Protein AF-A0A3D4NWM6-F1 (afdb_monomer_lite)

Radius of gyration: 18.93 Å; chains: 1; bounding box: 48×45×46 Å

Foldseek 3Di:
DEDDDDPLRLVVQCVVVVHPHSVRSCVVVVHAYEQEFAFAFQADDDDDQADPQGFHWDWDDPPSDIDIDGPDAQQQPDDDPVCCVVPGDADDLVRTHQLCRVVSCVVVLVGQYEAAEAAQLVVVCRNRPVVVSLVCLPPPVVVLQVSLVSRLVSSQVSRLSNCVNPQLSHQEYEYEYAFADAAGGPHDPVSCVVRPLVSSLSSCVSCVVSVHAYEYEYDHAHPVCPVVVVVSRHPHYPDHHD

Secondary structure (DSSP, 8-state):
------HHHHHHHHHHHT-SSHHHHHHHTT----EE--PEE-SSPPPTTB-TTS-EEEEEE-SS-EEEEEEE-TTTT--SHHHHHHH--PPPGGGEE-TTHHHHTTT-TTSPEEEEEE-HHHHHHHHH-HHHHHHHHHH-HHHHHHHHHHHHHHHHHHHHHHHHHSTTT--EEEE----BBSSSBSS-HHHHHHHTHHHHHHHHHHHHHTTPEEEEE--SB-GGGHHHHHHHT-SEEE----

Sequence (242 aa):
MDYWGTEEASAMLRKRLGCRTIDQALARLHVDYVVKVKPEYRGPRLSRRTDVFGCKYSSMDYGSGAYDECIFSPLAGYDSVEEIKRHYHWPSPDWWDYTGIRGQIRGREMYPIRGGGSEPFLTYKYLRGQEQAFIDLIEHPDIVHYCLGELFDLAYENTARILEQIPGKVMMSYVAEDMGGQSDLMISPARIREFLLPGMKRVIGLAHEAGAYVFHHNDGNVRRIIPDMVAAGIDLLNPIQW

Structure (mmCIF, N/CA/C/O backbone):
data_AF-A0A3D4NWM6-F1
#
_entry.id   AF-A0A3D4NWM6-F1
#
loop_
_atom_site.group_PDB
_atom_site.id
_atom_site.type_symbol
_atom_site.label_atom_id
_atom_site.label_alt_id
_atom_site.label_comp_id
_atom_site.label_asym_id
_atom_site.label_entity_id
_atom_site.label_seq_id
_atom_site.pdbx_PDB_ins_code
_atom_site.Cartn_x
_atom_site.Cartn_y
_atom_site.Cartn_z
_atom_site.occupancy
_atom_site.B_iso_or_equiv
_atom_site.auth_seq_id
_atom_site.auth_comp_id
_atom_site.auth_asym_id
_atom_site.auth_atom_id
_atom_site.pdbx_PDB_model_num
ATOM 1 N N . MET A 1 1 ? -21.152 5.732 6.564 1.00 66.62 1 MET A N 1
ATOM 2 C CA . MET A 1 1 ? -20.376 6.616 5.666 1.00 66.62 1 MET A CA 1
ATOM 3 C C . MET A 1 1 ? -18.921 6.419 6.026 1.00 66.62 1 MET A C 1
ATOM 5 O O . MET A 1 1 ? -18.629 6.490 7.207 1.00 66.62 1 MET A O 1
ATOM 9 N N . ASP A 1 2 ? -18.047 6.134 5.066 1.00 80.31 2 ASP A N 1
ATOM 10 C CA . ASP A 1 2 ? -16.608 6.046 5.331 1.00 80.31 2 ASP A CA 1
ATOM 11 C C . ASP A 1 2 ? -15.990 7.452 5.217 1.00 80.31 2 ASP A C 1
ATOM 13 O O . ASP A 1 2 ? -16.103 8.090 4.170 1.00 80.31 2 ASP A O 1
ATOM 17 N N . TYR A 1 3 ? -15.442 7.991 6.311 1.00 88.88 3 TYR A N 1
ATOM 18 C CA . TYR A 1 3 ? -14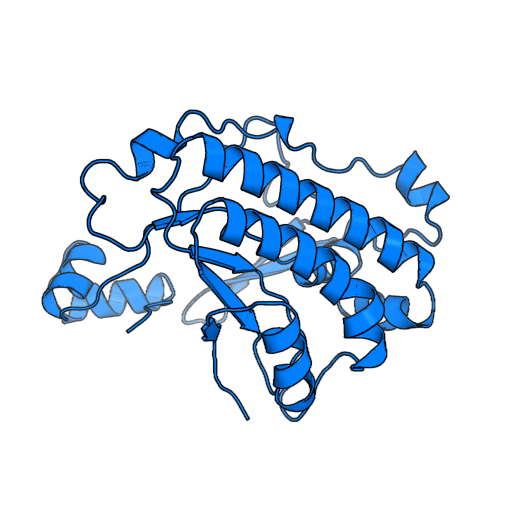.984 9.385 6.389 1.00 88.88 3 TYR A CA 1
ATOM 19 C C . TYR A 1 3 ? -13.467 9.493 6.197 1.00 88.88 3 TYR A C 1
ATOM 21 O O . TYR A 1 3 ? -12.693 9.092 7.066 1.00 88.88 3 TYR A O 1
ATOM 29 N N . TRP A 1 4 ? -13.048 10.065 5.065 1.00 87.69 4 TRP A N 1
ATOM 30 C CA . TRP A 1 4 ? -11.642 10.262 4.680 1.00 87.69 4 TRP A CA 1
ATOM 31 C C . TRP A 1 4 ? -11.322 11.757 4.524 1.00 87.69 4 TRP A C 1
ATOM 33 O O . TRP A 1 4 ? -10.810 12.209 3.505 1.00 87.69 4 TRP A O 1
ATOM 43 N N . GLY A 1 5 ? -11.698 12.563 5.518 1.00 88.75 5 GLY A N 1
ATOM 44 C CA . GLY A 1 5 ? -11.431 14.000 5.480 1.00 88.75 5 GLY A CA 1
ATOM 45 C C . GLY A 1 5 ? -9.974 14.335 5.791 1.00 88.75 5 GLY A C 1
ATOM 46 O O . GLY A 1 5 ? -9.366 13.728 6.674 1.00 88.75 5 GLY A O 1
ATOM 47 N N . THR A 1 6 ? -9.446 15.363 5.126 1.00 90.12 6 THR A N 1
ATOM 48 C CA . THR A 1 6 ? -8.154 15.966 5.482 1.00 90.12 6 THR A CA 1
ATOM 49 C C . THR A 1 6 ? -8.199 16.587 6.884 1.00 90.12 6 THR A C 1
ATOM 51 O O . THR A 1 6 ? -9.265 16.696 7.512 1.00 90.12 6 THR A O 1
ATOM 54 N N . GLU A 1 7 ? -7.048 17.011 7.406 1.00 89.88 7 GLU A N 1
ATOM 55 C CA . GLU A 1 7 ? -6.989 17.684 8.705 1.00 89.88 7 GLU A CA 1
ATOM 56 C C . GLU A 1 7 ? -7.803 18.988 8.700 1.00 89.88 7 GLU A C 1
ATOM 58 O O . GLU A 1 7 ? -8.549 19.262 9.645 1.00 89.88 7 GLU A O 1
ATOM 63 N N . GLU A 1 8 ? -7.751 19.742 7.603 1.00 91.75 8 GLU A N 1
ATOM 64 C CA . GLU A 1 8 ? -8.471 20.999 7.414 1.00 91.75 8 GLU A CA 1
ATOM 65 C C . GLU A 1 8 ? -9.985 20.768 7.368 1.00 91.75 8 GLU A C 1
ATOM 67 O O . GLU A 1 8 ? -10.741 21.421 8.096 1.00 91.75 8 GLU A O 1
ATOM 72 N N . ALA A 1 9 ? -10.441 19.782 6.585 1.00 92.44 9 ALA A N 1
ATOM 73 C CA . ALA A 1 9 ? -11.849 19.391 6.534 1.00 92.44 9 ALA A CA 1
ATOM 74 C C . ALA A 1 9 ? -12.356 18.932 7.912 1.00 92.44 9 ALA A C 1
ATOM 76 O O . ALA A 1 9 ? -13.416 19.363 8.379 1.00 92.44 9 ALA A O 1
ATOM 77 N N . SER A 1 10 ? -11.551 18.132 8.612 1.00 94.38 10 SER A N 1
ATOM 78 C CA . SER A 1 10 ? -11.848 17.646 9.961 1.00 94.38 10 SER A CA 1
ATOM 79 C C . SER A 1 10 ? -11.894 18.781 10.988 1.00 94.38 10 SER A C 1
ATOM 81 O O . SER A 1 10 ? -12.741 18.780 11.885 1.00 94.38 10 SER A O 1
ATOM 83 N N . ALA A 1 11 ? -11.026 19.788 10.872 1.00 94.19 11 ALA A N 1
ATOM 84 C CA . ALA A 1 11 ? -11.052 20.977 11.718 1.00 94.19 11 ALA A CA 1
ATOM 85 C C . ALA A 1 11 ? -12.323 21.811 11.496 1.00 94.19 11 ALA A C 1
ATOM 87 O O . ALA A 1 11 ? -12.971 22.211 12.470 1.00 94.19 11 ALA A O 1
ATOM 88 N N . MET A 1 12 ? -12.728 22.016 10.240 1.00 94.50 12 MET A N 1
ATOM 89 C CA . MET A 1 12 ? -13.975 22.712 9.908 1.00 94.50 12 MET A CA 1
ATOM 90 C C . MET A 1 12 ? -15.202 21.977 10.451 1.00 94.50 12 MET A C 1
ATOM 92 O O . MET A 1 12 ? -16.069 22.602 11.070 1.00 94.50 12 MET A O 1
ATOM 96 N N . LEU A 1 13 ? -15.257 20.653 10.277 1.00 95.56 13 LEU A N 1
ATOM 97 C CA . LEU A 1 13 ? -16.355 19.823 10.765 1.00 95.56 13 LEU A CA 1
ATOM 98 C C . LEU A 1 13 ? -16.490 19.906 12.292 1.00 95.56 13 LEU A C 1
ATOM 100 O O . LEU A 1 13 ? -17.577 20.180 12.807 1.00 95.56 13 LEU A O 1
ATOM 104 N N . ARG A 1 14 ? -15.373 19.757 13.019 1.00 96.75 14 ARG A N 1
ATOM 105 C CA . ARG A 1 14 ? -15.329 19.909 14.483 1.00 96.75 14 ARG A CA 1
ATOM 106 C C . ARG A 1 14 ? -15.832 21.275 14.933 1.00 96.75 14 ARG A C 1
ATOM 108 O O . ARG A 1 14 ? -16.680 21.345 15.822 1.00 96.75 14 ARG A O 1
ATOM 115 N N . LYS A 1 15 ? -15.341 22.350 14.305 1.00 96.75 15 LYS A N 1
ATOM 116 C CA . LYS A 1 15 ? -15.736 23.728 14.625 1.00 96.75 15 LYS A CA 1
ATOM 117 C C . LYS A 1 15 ? -17.235 23.931 14.422 1.00 96.75 15 LYS A C 1
ATOM 119 O O . LYS A 1 15 ? -17.893 24.480 15.300 1.00 96.75 15 LYS A O 1
ATOM 124 N N . ARG A 1 16 ? -17.781 23.458 13.298 1.00 96.88 16 ARG A N 1
ATOM 125 C CA . ARG A 1 16 ? -19.204 23.606 12.963 1.00 96.88 16 ARG A CA 1
ATOM 126 C C . ARG A 1 16 ? -20.119 22.845 13.920 1.00 96.88 16 ARG A C 1
ATOM 128 O O . ARG A 1 16 ? -21.198 23.335 14.232 1.00 96.88 16 ARG A O 1
ATOM 135 N N . LEU A 1 17 ? -19.686 21.680 14.397 1.00 97.31 17 LEU A N 1
ATOM 136 C CA . LEU A 1 17 ? -20.452 20.862 15.337 1.00 97.31 17 LEU A CA 1
ATOM 137 C C . LEU A 1 17 ? -20.167 21.187 16.809 1.00 97.31 17 LEU A C 1
ATOM 139 O O . LEU A 1 17 ? -20.810 20.604 17.675 1.00 97.31 17 LEU A O 1
ATOM 143 N N . GLY A 1 18 ? -19.236 22.094 17.123 1.00 97.06 18 GLY A N 1
ATOM 144 C CA . GLY A 1 18 ? -18.856 22.413 18.504 1.00 97.06 18 GLY A CA 1
ATOM 145 C C . GLY A 1 18 ? -18.206 21.236 19.246 1.00 97.06 18 GLY A C 1
ATOM 146 O O . GLY A 1 18 ? -18.420 21.066 20.446 1.00 97.06 18 GLY A O 1
ATOM 147 N N . CYS A 1 19 ? -17.450 20.398 18.533 1.00 97.19 19 CYS A N 1
ATOM 148 C CA . CYS A 1 19 ? -16.779 19.207 19.064 1.00 97.19 19 CYS A CA 1
ATOM 149 C C . CYS A 1 19 ? -15.277 19.453 19.260 1.00 97.19 19 CYS A C 1
ATOM 151 O O . CYS A 1 19 ? -14.648 20.155 18.471 1.00 97.19 19 CYS A O 1
ATOM 153 N N . ARG A 1 20 ? -14.674 18.842 20.290 1.00 95.69 20 ARG A N 1
ATOM 154 C CA . ARG A 1 20 ? -13.226 18.965 20.557 1.00 95.69 20 ARG A CA 1
ATOM 155 C C . ARG A 1 20 ? -12.404 18.031 19.670 1.00 95.69 20 ARG A C 1
ATOM 157 O O . ARG A 1 20 ? -11.349 18.412 19.161 1.00 95.69 20 ARG A O 1
ATOM 164 N N . THR A 1 21 ? -12.897 16.814 19.469 1.00 93.44 21 THR A N 1
ATOM 165 C CA . THR A 1 21 ? -12.242 15.774 18.666 1.00 93.44 21 THR A CA 1
ATOM 166 C C . THR A 1 21 ? -13.085 15.407 17.454 1.00 93.44 21 THR A C 1
ATOM 168 O O . THR A 1 21 ? -14.286 15.690 17.414 1.00 93.44 21 THR A O 1
ATOM 171 N N . ILE A 1 22 ? -12.449 14.796 16.451 1.00 93.12 22 ILE A N 1
ATOM 172 C CA . ILE A 1 22 ? -13.166 14.287 15.281 1.00 93.12 22 ILE A CA 1
ATOM 173 C C . ILE A 1 22 ? -14.092 13.136 15.692 1.00 93.12 22 ILE A C 1
ATOM 175 O O . ILE A 1 22 ? -15.242 13.136 15.282 1.00 93.12 22 ILE A O 1
ATOM 179 N N . ASP A 1 23 ? -13.671 12.272 16.619 1.00 90.62 23 ASP A N 1
ATOM 180 C CA . ASP A 1 23 ? -14.496 11.185 17.166 1.00 90.62 23 ASP A CA 1
ATOM 181 C C . ASP A 1 23 ? -15.825 11.703 17.742 1.00 90.62 23 ASP A C 1
ATOM 183 O O . ASP A 1 23 ? -16.887 11.149 17.477 1.00 90.62 23 ASP A O 1
ATOM 187 N N . GLN A 1 24 ? -15.798 12.822 18.480 1.00 93.88 24 GLN A N 1
ATOM 188 C CA . GLN A 1 24 ? -17.020 13.458 18.989 1.00 93.88 24 GLN A CA 1
ATOM 189 C C . GLN A 1 24 ? -17.913 13.993 17.865 1.00 93.88 24 GLN A C 1
ATOM 191 O O . GLN A 1 24 ? -19.137 13.926 17.974 1.00 93.88 24 GLN A O 1
ATOM 196 N N . ALA A 1 25 ? -17.313 14.552 16.812 1.00 95.44 25 ALA A N 1
ATOM 197 C CA . ALA A 1 25 ? -18.043 15.058 15.655 1.00 95.44 25 ALA A CA 1
ATOM 198 C C . ALA A 1 25 ? -18.713 13.914 14.880 1.00 95.44 25 ALA A C 1
ATOM 200 O O . ALA A 1 25 ? -19.905 13.996 14.594 1.00 95.44 25 ALA A O 1
ATOM 201 N N . LEU A 1 26 ? -17.982 12.830 14.610 1.00 93.62 26 LEU A N 1
ATOM 202 C CA . LEU A 1 26 ? -18.499 11.643 13.927 1.00 93.62 26 LEU A CA 1
ATOM 203 C C . LEU A 1 26 ? -19.590 10.947 14.750 1.00 93.62 26 LEU A C 1
ATOM 205 O O . LEU A 1 26 ? -20.640 10.619 14.203 1.00 93.62 26 LEU A O 1
ATOM 209 N N . ALA A 1 27 ? -19.422 10.842 16.072 1.00 92.06 27 ALA A N 1
ATOM 210 C CA . ALA A 1 27 ? -20.448 10.299 16.961 1.00 92.06 27 ALA A CA 1
ATOM 211 C C . ALA A 1 27 ? -21.757 11.108 16.920 1.00 92.06 27 ALA A C 1
ATOM 213 O O . ALA A 1 27 ? -22.837 10.524 16.867 1.00 92.06 27 ALA A O 1
ATOM 214 N N . ARG A 1 28 ? -21.687 12.450 16.886 1.00 94.94 28 ARG A N 1
ATOM 215 C CA . ARG A 1 28 ? -22.882 13.308 16.728 1.00 94.94 28 ARG A CA 1
ATOM 216 C C . ARG A 1 28 ? -23.569 13.142 15.378 1.00 94.94 28 ARG A C 1
ATOM 218 O O . ARG A 1 28 ? -24.766 13.387 15.279 1.00 94.94 28 ARG A O 1
ATOM 225 N N . LEU A 1 29 ? -22.811 12.777 14.350 1.00 94.75 29 LEU A N 1
ATOM 226 C CA . LEU A 1 29 ? -23.329 12.517 13.012 1.00 94.75 29 LEU A CA 1
ATOM 227 C C . LEU A 1 29 ? -23.757 11.060 12.811 1.00 94.75 29 LEU A C 1
ATOM 229 O O . LEU A 1 29 ? -24.210 10.726 11.720 1.00 94.75 29 LEU A O 1
ATOM 233 N N . HIS A 1 30 ? -23.625 10.210 13.835 1.00 92.75 30 HIS A N 1
ATOM 234 C CA . HIS A 1 30 ? -23.862 8.770 13.735 1.00 92.75 30 HIS A CA 1
ATOM 235 C C . HIS A 1 30 ? -23.038 8.123 12.607 1.00 92.75 30 HIS A C 1
ATOM 237 O O . HIS A 1 30 ? -23.533 7.298 11.841 1.00 92.75 30 HIS A O 1
ATOM 243 N N . VAL A 1 31 ? -21.775 8.544 12.482 1.00 91.94 31 VAL A N 1
ATOM 244 C CA . VAL A 1 31 ? -20.818 8.016 11.508 1.00 91.94 31 VAL A CA 1
ATOM 245 C C . VAL A 1 31 ? -19.822 7.112 12.225 1.00 91.94 31 VAL A C 1
ATOM 247 O O . VAL A 1 31 ? -19.001 7.586 13.011 1.00 91.94 31 VAL A O 1
ATOM 250 N N . ASP A 1 32 ? -19.884 5.817 11.928 1.00 87.88 32 ASP A N 1
ATOM 251 C CA . ASP A 1 32 ? -18.841 4.868 12.313 1.00 87.88 32 ASP A CA 1
ATOM 252 C C . ASP A 1 32 ? -17.551 5.120 11.527 1.00 87.88 32 ASP A C 1
ATOM 254 O O . ASP A 1 32 ? -17.567 5.648 10.413 1.00 87.88 32 ASP A O 1
ATOM 258 N N . TYR A 1 33 ? -16.423 4.713 12.102 1.00 89.44 33 TYR A N 1
ATOM 259 C CA . TYR A 1 33 ? -15.113 4.839 11.476 1.00 89.44 33 TYR A CA 1
ATOM 260 C C . TYR A 1 33 ? -14.274 3.584 11.690 1.00 89.44 33 TYR A C 1
ATOM 262 O O . TYR A 1 33 ? -14.480 2.809 12.625 1.00 89.44 33 TYR A O 1
ATOM 270 N N . VAL A 1 34 ? -13.299 3.403 10.806 1.00 92.50 34 VAL A N 1
ATOM 271 C CA . VAL A 1 34 ? -12.379 2.270 10.843 1.00 92.50 34 VAL A CA 1
ATOM 272 C C . VAL A 1 34 ? -11.218 2.563 11.791 1.00 92.50 34 VAL A C 1
ATOM 274 O O . VAL A 1 34 ? -10.499 3.554 11.637 1.00 92.50 34 VAL A O 1
ATOM 277 N N . VAL A 1 35 ? -10.976 1.662 12.739 1.00 94.56 35 VAL A N 1
ATOM 278 C CA . VAL A 1 35 ? -9.776 1.672 13.578 1.00 94.56 35 VAL A CA 1
ATOM 279 C C . VAL A 1 35 ? -8.652 0.984 12.816 1.00 94.56 35 VAL A C 1
ATOM 281 O O . VAL A 1 35 ? -8.632 -0.235 12.668 1.00 94.56 35 VAL A O 1
ATOM 284 N N . LYS A 1 36 ? -7.706 1.777 12.312 1.00 95.94 36 LYS A N 1
ATOM 285 C CA . LYS A 1 36 ? -6.531 1.276 11.591 1.00 95.94 36 LYS A CA 1
ATOM 286 C C . LYS A 1 36 ? -5.446 0.889 12.594 1.00 95.94 36 LYS A C 1
ATOM 288 O O . LYS A 1 36 ? -4.958 1.759 13.315 1.00 95.94 36 LYS A O 1
ATOM 293 N N . VAL A 1 37 ? -5.057 -0.383 12.617 1.00 97.94 37 VAL A N 1
ATOM 294 C CA . VAL A 1 37 ? -3.883 -0.839 13.368 1.00 97.94 37 VAL A CA 1
ATOM 295 C C . VAL A 1 37 ? -2.646 -0.820 12.483 1.00 97.94 37 VAL A C 1
ATOM 297 O O . VAL A 1 37 ? -2.712 -1.138 11.295 1.00 97.94 37 VAL A O 1
ATOM 300 N N . LYS A 1 38 ? -1.508 -0.435 13.057 1.00 97.31 38 LYS A N 1
ATOM 301 C CA . LYS A 1 38 ? -0.216 -0.427 12.361 1.00 97.31 38 LYS A CA 1
ATOM 302 C C . LYS A 1 38 ? 0.921 -0.751 13.326 1.00 97.31 38 LYS A C 1
ATOM 304 O O . LYS A 1 38 ? 0.847 -0.330 14.481 1.00 97.31 38 LYS A O 1
ATOM 309 N N . PRO A 1 39 ? 1.967 -1.464 12.894 1.00 97.69 39 PRO A N 1
ATOM 310 C CA . PRO A 1 39 ? 3.132 -1.672 13.734 1.00 97.69 39 PRO A CA 1
ATOM 311 C C . PRO A 1 39 ? 3.944 -0.376 13.889 1.00 97.69 39 PRO A C 1
ATOM 313 O O . PRO A 1 39 ? 3.799 0.574 13.113 1.00 97.69 39 PRO A O 1
ATOM 316 N N . GLU A 1 40 ? 4.800 -0.330 14.905 1.00 97.81 40 GLU A N 1
ATOM 317 C CA . GLU A 1 40 ? 5.695 0.800 15.154 1.00 97.81 40 GLU A CA 1
ATOM 318 C C . GLU A 1 40 ? 7.023 0.581 14.427 1.00 97.81 40 GLU A C 1
ATOM 320 O O . GLU A 1 40 ? 7.645 -0.465 14.568 1.00 97.81 40 GLU A O 1
ATOM 325 N N . TYR A 1 41 ? 7.485 1.558 13.650 1.00 97.62 41 TYR A N 1
ATOM 326 C CA . TYR A 1 41 ? 8.784 1.453 12.989 1.00 97.62 41 TYR A CA 1
ATOM 327 C C . TYR A 1 41 ? 9.929 1.556 14.013 1.00 97.62 41 TYR A C 1
ATOM 329 O O . TYR A 1 41 ? 10.032 2.546 14.738 1.00 97.62 41 TYR A O 1
ATOM 337 N N . ARG A 1 42 ? 10.804 0.547 14.048 1.00 97.44 42 ARG A N 1
ATOM 338 C CA . ARG A 1 42 ? 12.029 0.460 14.866 1.00 97.44 42 ARG A CA 1
ATOM 339 C C . ARG A 1 42 ? 13.298 0.193 14.042 1.00 97.44 42 ARG A C 1
ATOM 341 O O . ARG A 1 42 ? 14.340 -0.125 14.609 1.00 97.44 42 ARG A O 1
ATOM 348 N N . GLY A 1 43 ? 13.210 0.302 12.718 1.00 96.81 43 GLY A N 1
ATOM 349 C CA . GLY A 1 43 ? 14.328 0.081 11.808 1.00 96.81 43 GLY A CA 1
ATOM 350 C C . GLY A 1 43 ? 15.384 1.193 11.821 1.00 96.81 43 GLY A C 1
ATOM 351 O O . GLY A 1 43 ? 15.395 2.065 12.698 1.00 96.81 43 GLY A O 1
ATOM 352 N N . PRO A 1 44 ? 16.283 1.193 10.820 1.00 97.12 44 PRO A N 1
ATOM 353 C CA . PRO A 1 44 ? 17.309 2.216 10.654 1.00 97.12 44 PRO A CA 1
ATOM 354 C C . PRO A 1 44 ? 16.754 3.646 10.688 1.00 97.12 44 PRO A C 1
ATOM 356 O O . PRO A 1 44 ? 15.648 3.925 10.220 1.00 97.12 44 PRO A O 1
ATOM 359 N N . ARG A 1 45 ? 17.544 4.589 11.215 1.00 96.94 45 ARG A N 1
ATOM 360 C CA . ARG A 1 45 ? 17.129 5.993 11.313 1.00 96.94 45 ARG A CA 1
ATOM 361 C C . ARG A 1 45 ? 16.913 6.590 9.920 1.00 96.94 45 ARG A C 1
ATOM 363 O O . ARG A 1 45 ? 17.860 6.721 9.150 1.00 96.94 45 ARG A O 1
ATOM 370 N N . LEU A 1 46 ? 15.690 7.039 9.654 1.00 96.44 46 LEU A N 1
ATOM 371 C CA . LEU A 1 46 ? 15.340 7.702 8.401 1.00 96.44 46 LEU A CA 1
ATOM 372 C C . LEU A 1 46 ? 15.864 9.144 8.374 1.00 96.44 46 LEU A C 1
ATOM 374 O O . LEU A 1 46 ? 15.890 9.848 9.393 1.00 96.44 46 LEU A O 1
ATOM 378 N N . SER A 1 47 ? 16.289 9.600 7.195 1.00 95.19 47 SER A N 1
ATOM 379 C CA . SER A 1 47 ? 16.570 11.017 6.970 1.00 95.19 47 SER A CA 1
ATOM 380 C C . SER A 1 47 ? 15.288 11.850 7.011 1.00 95.19 47 SER A C 1
ATOM 382 O O . SER A 1 47 ? 14.169 11.346 6.925 1.00 95.19 47 SER A O 1
ATOM 384 N N . ARG A 1 48 ? 15.447 13.167 7.179 1.00 95.81 48 ARG A N 1
ATOM 385 C CA . ARG A 1 48 ? 14.318 14.098 7.263 1.00 95.81 48 ARG A CA 1
ATOM 386 C C . ARG A 1 48 ? 13.465 14.003 5.990 1.00 95.81 48 ARG A C 1
ATOM 388 O O . ARG A 1 48 ? 13.999 14.194 4.901 1.00 95.81 48 ARG A O 1
ATOM 395 N N . ARG A 1 49 ? 12.152 13.793 6.158 1.00 95.19 49 ARG A N 1
ATOM 396 C CA . ARG A 1 49 ? 11.165 13.655 5.066 1.00 95.19 49 ARG A CA 1
ATOM 397 C C . ARG A 1 49 ? 11.516 12.547 4.075 1.00 95.19 49 ARG A C 1
ATOM 399 O O . ARG A 1 49 ? 11.465 12.745 2.864 1.00 95.19 49 ARG A O 1
ATOM 406 N N . THR A 1 50 ? 11.930 11.404 4.599 1.00 97.31 50 THR A N 1
ATOM 407 C CA . THR A 1 50 ? 12.249 10.215 3.814 1.00 97.31 50 THR A CA 1
ATOM 408 C C . THR A 1 50 ? 11.460 9.046 4.372 1.00 97.31 50 THR A C 1
ATOM 410 O O . THR A 1 50 ? 11.380 8.906 5.594 1.00 97.31 50 THR A O 1
ATOM 413 N N . ASP A 1 51 ? 10.852 8.248 3.501 1.00 97.19 51 ASP A N 1
ATOM 414 C CA . ASP A 1 51 ? 10.183 7.017 3.916 1.00 97.19 51 ASP A CA 1
ATOM 415 C C . ASP A 1 51 ? 11.172 5.848 4.055 1.00 97.19 51 ASP A C 1
ATOM 417 O O . ASP A 1 51 ? 12.381 5.990 3.858 1.00 97.19 51 ASP A O 1
ATOM 421 N N . VAL A 1 52 ? 10.650 4.679 4.426 1.00 97.62 52 VAL A N 1
ATOM 422 C CA . VAL A 1 52 ? 11.445 3.457 4.624 1.00 97.62 52 VAL A CA 1
ATOM 423 C C . VAL A 1 52 ? 12.101 2.950 3.342 1.00 97.62 52 VAL A C 1
ATOM 425 O O . VAL A 1 52 ? 13.101 2.246 3.419 1.00 97.62 52 VAL A O 1
ATOM 428 N N . PHE A 1 53 ? 11.568 3.330 2.182 1.00 98.06 53 PHE A N 1
ATOM 429 C CA . PHE A 1 53 ? 12.071 2.942 0.872 1.00 98.06 53 PHE A CA 1
ATOM 430 C C . PHE A 1 53 ? 13.155 3.898 0.352 1.00 98.06 53 PHE A C 1
ATOM 432 O O . PHE A 1 53 ? 13.802 3.612 -0.654 1.00 98.06 53 PHE A O 1
ATOM 439 N N . GLY A 1 54 ? 13.385 5.027 1.024 1.00 97.69 54 GLY A N 1
ATOM 440 C CA . GLY A 1 54 ? 14.353 6.037 0.600 1.00 97.69 54 GLY A CA 1
ATOM 441 C C . GLY A 1 54 ? 13.770 7.119 -0.314 1.00 97.69 54 GLY A C 1
ATOM 442 O O . GLY A 1 54 ? 14.523 7.990 -0.761 1.00 97.69 54 GLY A O 1
ATOM 443 N N . CYS A 1 55 ? 12.457 7.119 -0.565 1.00 98.25 55 CYS A N 1
ATOM 444 C CA . CYS A 1 55 ? 11.793 8.198 -1.291 1.00 98.25 55 CYS A CA 1
ATOM 445 C C . CYS A 1 55 ? 11.775 9.461 -0.427 1.00 98.25 55 CYS A C 1
ATOM 447 O O . CYS A 1 55 ? 11.530 9.389 0.781 1.00 98.25 55 CYS A O 1
ATOM 449 N N . LYS A 1 56 ? 12.032 10.632 -1.023 1.00 98.00 56 LYS A N 1
ATOM 450 C CA . LYS A 1 56 ? 12.014 11.915 -0.293 1.00 98.00 56 LYS A CA 1
ATOM 451 C C . LYS A 1 56 ? 10.819 12.753 -0.694 1.00 98.00 56 LYS A C 1
ATOM 453 O O . LYS A 1 56 ? 10.460 12.786 -1.867 1.00 98.00 56 LYS A O 1
ATOM 458 N N . TYR A 1 57 ? 10.274 13.484 0.271 1.00 97.50 57 TYR A N 1
ATOM 459 C CA . TYR A 1 57 ? 9.041 14.243 0.094 1.00 97.50 57 TYR A CA 1
ATOM 460 C C . TYR A 1 57 ? 9.227 15.733 0.378 1.00 97.50 57 TYR A C 1
ATOM 462 O O . TYR A 1 57 ? 9.995 16.125 1.264 1.00 97.50 57 TYR A O 1
ATOM 470 N N . SER A 1 58 ? 8.484 16.562 -0.354 1.00 96.19 58 SER A N 1
ATOM 471 C CA . SER A 1 58 ? 8.328 17.996 -0.101 1.00 96.19 58 SER A CA 1
ATOM 472 C C . SER A 1 58 ? 6.857 18.351 0.091 1.00 96.19 58 SER A C 1
ATOM 474 O O . SER A 1 58 ? 5.985 17.675 -0.431 1.00 96.19 58 SER A O 1
ATOM 476 N N . SER A 1 59 ? 6.593 19.409 0.860 1.00 94.12 59 SER A N 1
ATOM 477 C CA . SER A 1 59 ? 5.233 19.854 1.171 1.00 94.12 59 SER A CA 1
ATOM 478 C C . SER A 1 59 ? 4.859 20.857 0.105 1.00 94.12 59 SER A C 1
ATOM 480 O O . SER A 1 59 ? 5.596 21.827 -0.084 1.00 94.12 59 SER A O 1
ATOM 482 N N . MET A 1 60 ? 3.734 20.626 -0.547 1.00 92.50 60 MET A N 1
ATOM 483 C CA . MET A 1 60 ? 3.156 21.510 -1.542 1.00 92.50 60 MET A CA 1
ATOM 484 C C . MET A 1 60 ? 1.935 22.190 -0.933 1.00 92.50 60 MET A C 1
ATOM 486 O O . MET A 1 60 ? 1.040 21.522 -0.418 1.00 92.50 60 MET A O 1
ATOM 490 N N . ASP A 1 61 ? 1.932 23.520 -0.949 1.00 92.06 61 ASP A N 1
ATOM 491 C CA . ASP A 1 61 ? 0.842 24.358 -0.447 1.00 92.06 61 ASP A CA 1
ATOM 492 C C . ASP A 1 61 ? -0.087 24.736 -1.609 1.00 92.06 61 ASP A C 1
ATOM 494 O O . ASP A 1 61 ? 0.374 25.223 -2.644 1.00 92.06 61 ASP A O 1
ATOM 498 N N . TYR A 1 62 ? -1.391 24.513 -1.440 1.00 88.50 62 TYR A N 1
ATOM 499 C CA . TYR A 1 62 ? -2.433 24.893 -2.403 1.00 88.50 62 TYR A CA 1
ATOM 500 C C . TYR A 1 62 ? -3.426 25.919 -1.823 1.00 88.50 62 TYR A C 1
ATOM 502 O O . TYR A 1 62 ? -4.552 26.071 -2.301 1.00 88.50 62 TYR A O 1
ATOM 510 N N . GLY A 1 63 ? -3.020 26.640 -0.776 1.00 89.69 63 GLY A N 1
ATOM 511 C CA . GLY A 1 63 ? -3.720 27.760 -0.150 1.00 89.69 63 GLY A CA 1
ATOM 512 C C . GLY A 1 63 ? -4.701 27.347 0.944 1.00 89.69 63 GLY A C 1
ATOM 513 O O . GLY A 1 63 ? -4.702 27.928 2.028 1.00 89.69 63 GLY A O 1
ATOM 514 N N . SER A 1 64 ? -5.545 26.346 0.686 1.00 85.44 64 SER A N 1
ATOM 515 C CA . SER A 1 64 ? -6.517 25.833 1.670 1.00 85.44 64 SER A CA 1
ATOM 516 C C . SER A 1 64 ? -6.052 24.582 2.421 1.00 85.44 64 SER A C 1
ATOM 518 O O . SER A 1 64 ? -6.814 24.045 3.222 1.00 85.44 64 SER A O 1
ATOM 520 N N . GLY A 1 65 ? -4.843 24.104 2.137 1.00 86.69 65 GLY A N 1
ATOM 521 C CA . GLY A 1 65 ? -4.234 22.927 2.746 1.00 86.69 65 GLY A CA 1
ATOM 522 C C . GLY A 1 65 ? -2.886 22.618 2.103 1.00 86.69 65 GLY A C 1
ATOM 523 O O . GLY A 1 65 ? -2.409 23.375 1.252 1.00 86.69 65 GLY A O 1
ATOM 524 N N . ALA A 1 66 ? -2.285 21.503 2.504 1.00 89.44 66 ALA A N 1
ATOM 525 C CA . ALA A 1 66 ? -1.023 21.039 1.943 1.00 89.44 66 ALA A CA 1
ATOM 526 C C . ALA A 1 66 ? -1.028 19.526 1.701 1.00 89.44 66 ALA A C 1
ATOM 528 O O . ALA A 1 66 ? -1.737 18.779 2.373 1.00 89.44 66 ALA A O 1
ATOM 529 N N . TYR A 1 67 ? -0.216 19.071 0.750 1.00 89.25 67 TYR A N 1
ATOM 530 C CA . TYR A 1 67 ? 0.053 17.650 0.531 1.00 89.25 67 TYR A CA 1
ATOM 531 C C . TYR A 1 67 ? 1.552 17.397 0.381 1.00 89.25 67 TYR A C 1
ATOM 533 O O . TYR A 1 67 ? 2.325 18.313 0.097 1.00 89.25 67 TYR A O 1
ATOM 541 N N . ASP A 1 68 ? 1.963 16.148 0.585 1.00 92.75 68 ASP A N 1
ATOM 542 C CA . ASP A 1 68 ? 3.345 15.728 0.390 1.00 92.75 68 ASP A CA 1
ATOM 543 C C . ASP A 1 68 ? 3.521 15.114 -0.998 1.00 92.75 68 ASP A C 1
ATOM 545 O O . ASP A 1 68 ? 2.812 14.187 -1.381 1.00 92.75 68 ASP A O 1
ATOM 549 N N . GLU A 1 69 ? 4.494 15.625 -1.745 1.00 94.06 69 GLU A N 1
ATOM 550 C CA . GLU A 1 69 ? 4.852 15.139 -3.073 1.00 94.06 69 GLU A CA 1
ATOM 551 C C . GLU A 1 69 ? 6.221 14.466 -3.038 1.00 94.06 69 GLU A C 1
ATOM 553 O O . GLU A 1 69 ? 7.160 14.976 -2.415 1.00 94.06 69 GLU A O 1
ATOM 558 N N . CYS A 1 70 ? 6.339 13.315 -3.702 1.00 96.38 70 CYS A N 1
ATOM 559 C CA . CYS A 1 70 ? 7.609 12.617 -3.844 1.00 96.3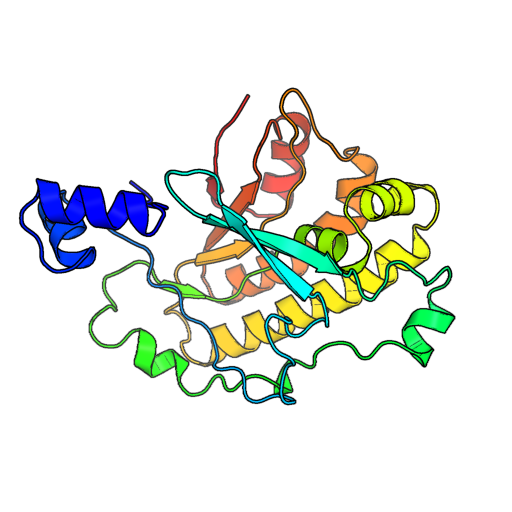8 70 CYS A CA 1
ATOM 560 C C . CYS A 1 70 ? 8.510 13.385 -4.822 1.00 96.38 70 CYS A C 1
ATOM 562 O O . CYS A 1 70 ? 8.187 13.525 -5.996 1.00 96.38 70 CYS A O 1
ATOM 564 N N . ILE A 1 71 ? 9.646 13.876 -4.329 1.00 96.75 71 ILE A N 1
ATOM 565 C CA . ILE A 1 71 ? 10.618 14.680 -5.090 1.00 96.75 71 ILE A CA 1
ATOM 566 C C . ILE A 1 71 ? 11.922 13.926 -5.381 1.00 96.75 71 ILE A C 1
ATOM 568 O O . ILE A 1 71 ? 12.829 14.470 -6.008 1.00 96.75 71 ILE A O 1
ATOM 572 N N . PHE A 1 72 ? 12.064 12.703 -4.871 1.00 97.88 72 PHE A N 1
ATOM 573 C CA . PHE A 1 72 ? 13.224 11.856 -5.123 1.00 97.88 72 PHE A CA 1
ATOM 574 C C . PHE A 1 72 ? 12.820 10.387 -5.110 1.00 97.88 72 PHE A C 1
ATOM 576 O O . PHE A 1 72 ? 12.332 9.894 -4.091 1.00 97.88 72 PHE A O 1
ATOM 583 N N . SER A 1 73 ? 13.118 9.718 -6.218 1.00 98.38 73 SER A N 1
ATOM 584 C CA . SER A 1 73 ? 12.812 8.318 -6.495 1.00 98.38 73 SER A CA 1
ATOM 585 C C . SER A 1 73 ? 14.117 7.509 -6.483 1.00 98.38 73 SER A C 1
ATOM 587 O O . SER A 1 73 ? 14.931 7.656 -7.398 1.00 98.38 73 SER A O 1
ATOM 589 N N . PRO A 1 74 ? 14.379 6.694 -5.444 1.00 98.12 74 PRO A N 1
ATOM 590 C CA . PRO A 1 74 ? 15.679 6.053 -5.234 1.00 98.12 74 PRO A CA 1
ATOM 591 C C . PRO A 1 74 ? 16.028 5.008 -6.294 1.00 98.12 74 PRO A C 1
ATOM 593 O O . PRO A 1 74 ? 17.204 4.677 -6.431 1.00 98.12 74 PRO A O 1
ATOM 596 N N . LEU A 1 75 ? 15.038 4.498 -7.035 1.00 98.44 75 LEU A N 1
ATOM 597 C CA . LEU A 1 75 ? 15.257 3.536 -8.107 1.00 98.44 75 LEU A CA 1
ATOM 598 C C . LEU A 1 75 ? 15.288 4.163 -9.500 1.00 98.44 75 LEU A C 1
ATOM 600 O O . LEU A 1 75 ? 15.514 3.426 -10.449 1.00 98.44 75 LEU A O 1
ATOM 604 N N . ALA A 1 76 ? 15.090 5.477 -9.656 1.00 97.62 76 ALA A N 1
ATOM 605 C CA . ALA A 1 76 ? 14.956 6.133 -10.966 1.00 97.62 76 ALA A CA 1
ATOM 606 C C . ALA A 1 76 ? 16.192 6.019 -11.883 1.00 97.62 76 ALA A C 1
ATOM 608 O O . ALA A 1 76 ? 16.065 6.152 -13.094 1.00 97.62 76 ALA A O 1
ATOM 609 N N . GLY A 1 77 ? 17.379 5.756 -11.331 1.00 95.88 77 GLY A N 1
ATOM 610 C CA . GLY A 1 77 ? 18.628 5.670 -12.097 1.00 95.88 77 GLY A CA 1
ATOM 611 C C . GLY A 1 77 ? 19.116 4.258 -12.430 1.00 95.88 77 GLY A C 1
ATOM 612 O O . GLY A 1 77 ? 20.224 4.147 -12.938 1.00 95.88 77 GLY A O 1
ATOM 613 N N . TYR A 1 78 ? 18.367 3.203 -12.092 1.00 97.25 78 TYR A N 1
ATOM 614 C CA . TYR A 1 78 ? 18.772 1.825 -12.395 1.00 97.25 78 TYR A CA 1
ATOM 615 C C . TYR A 1 78 ? 18.157 1.325 -13.698 1.00 97.25 78 TYR A C 1
ATOM 617 O O . TYR A 1 78 ? 16.971 1.557 -13.938 1.00 97.25 78 TYR A O 1
ATOM 625 N N . ASP A 1 79 ? 18.947 0.571 -14.465 1.00 95.50 79 ASP A N 1
ATOM 626 C CA . ASP A 1 79 ? 18.546 0.026 -15.770 1.00 95.50 79 ASP A CA 1
ATOM 627 C C . ASP A 1 79 ? 18.519 -1.514 -15.793 1.00 95.50 79 ASP A C 1
ATOM 629 O O . ASP A 1 79 ? 18.216 -2.123 -16.818 1.00 95.50 79 ASP A O 1
ATOM 633 N N . SER A 1 80 ? 18.829 -2.171 -14.667 1.00 98.00 80 SER A N 1
ATOM 634 C CA . SER A 1 80 ? 18.771 -3.633 -14.539 1.00 98.00 80 SER A CA 1
ATOM 635 C C . SER A 1 80 ? 18.459 -4.102 -13.117 1.00 98.00 80 SER A C 1
ATOM 637 O O . SER A 1 80 ? 18.773 -3.439 -12.123 1.00 98.00 80 SER A O 1
ATOM 639 N N . VAL A 1 81 ? 17.894 -5.306 -13.008 1.00 98.62 81 VAL A N 1
ATOM 640 C CA . VAL A 1 81 ? 17.636 -5.972 -11.722 1.00 98.62 81 VAL A CA 1
ATOM 641 C C . VAL A 1 81 ? 18.934 -6.222 -10.945 1.00 98.62 81 VAL A C 1
ATOM 643 O O . VAL A 1 81 ? 18.958 -6.106 -9.717 1.00 98.62 81 VAL A O 1
ATOM 646 N N . GLU A 1 82 ? 20.029 -6.553 -11.630 1.00 98.38 82 GLU A N 1
ATOM 647 C CA . GLU A 1 82 ? 21.335 -6.810 -11.022 1.00 98.38 82 GLU A CA 1
ATOM 648 C C . GLU A 1 82 ? 21.893 -5.579 -10.308 1.00 98.38 82 GLU A C 1
ATOM 650 O O . GLU A 1 82 ? 22.450 -5.711 -9.216 1.00 98.38 82 GLU A O 1
ATOM 655 N N . GLU A 1 83 ? 21.747 -4.391 -10.895 1.00 97.81 83 GLU A N 1
ATOM 656 C CA . GLU A 1 83 ? 22.176 -3.144 -10.261 1.00 97.81 83 GLU A CA 1
ATOM 657 C C . GLU A 1 83 ? 21.331 -2.827 -9.028 1.00 97.81 83 GLU A C 1
ATOM 659 O O . GLU A 1 83 ? 21.895 -2.524 -7.973 1.00 97.81 83 GLU A O 1
ATOM 664 N N . ILE A 1 84 ? 20.004 -2.988 -9.115 1.00 98.38 84 ILE A N 1
ATOM 665 C CA . ILE A 1 84 ? 19.115 -2.789 -7.962 1.00 98.38 84 ILE A CA 1
ATOM 666 C C . ILE A 1 84 ? 19.526 -3.736 -6.828 1.00 98.38 84 ILE A C 1
ATOM 668 O O . ILE A 1 84 ? 19.733 -3.291 -5.703 1.00 98.38 84 ILE A O 1
ATOM 672 N N . LYS A 1 85 ? 19.736 -5.027 -7.115 1.00 98.25 85 LYS A N 1
ATOM 673 C CA . LYS A 1 85 ? 20.187 -6.020 -6.121 1.00 98.25 85 LYS A CA 1
ATOM 674 C C . LYS A 1 85 ? 21.527 -5.674 -5.470 1.00 98.25 85 LYS A C 1
ATOM 676 O O . LYS A 1 85 ? 21.749 -6.018 -4.313 1.00 98.25 85 LYS A O 1
ATOM 681 N N . ARG A 1 86 ? 22.445 -5.046 -6.210 1.00 97.75 86 ARG A N 1
ATOM 682 C CA . ARG A 1 86 ? 23.783 -4.690 -5.708 1.00 97.75 86 ARG A CA 1
ATOM 683 C C . ARG A 1 86 ? 23.791 -3.411 -4.880 1.00 97.75 86 ARG A C 1
ATOM 685 O O . ARG A 1 86 ? 24.621 -3.296 -3.979 1.00 97.75 86 ARG A O 1
ATOM 692 N N . HIS A 1 87 ? 22.934 -2.449 -5.213 1.00 97.56 87 HIS A N 1
ATOM 693 C CA . HIS A 1 87 ? 23.068 -1.071 -4.733 1.00 97.56 87 HIS A CA 1
ATOM 694 C C . HIS A 1 87 ? 21.887 -0.573 -3.903 1.00 97.56 87 HIS A C 1
ATOM 696 O O . HIS A 1 87 ? 22.057 0.362 -3.118 1.00 97.56 87 HIS A O 1
ATOM 702 N N . TYR A 1 88 ? 20.714 -1.189 -4.030 1.00 98.19 88 TYR A N 1
ATOM 703 C CA . TYR A 1 88 ? 19.532 -0.831 -3.262 1.00 98.19 88 TYR A CA 1
ATOM 704 C C . TYR A 1 88 ? 19.286 -1.820 -2.120 1.00 98.19 88 TYR A C 1
ATOM 706 O O . TYR A 1 88 ? 19.433 -3.031 -2.274 1.00 98.19 88 TYR A O 1
ATOM 714 N N . HIS A 1 89 ? 18.897 -1.295 -0.958 1.00 96.56 89 HIS A N 1
ATOM 715 C CA . HIS A 1 89 ? 18.557 -2.097 0.210 1.00 96.56 89 HIS A CA 1
ATOM 716 C C . HIS A 1 89 ? 17.058 -2.001 0.482 1.00 96.56 89 HIS A C 1
ATOM 718 O O . HIS A 1 89 ? 16.571 -0.953 0.908 1.00 96.56 89 HIS A O 1
ATOM 724 N N . TRP A 1 90 ? 16.344 -3.096 0.228 1.00 98.19 90 TRP A N 1
ATOM 725 C CA . TRP A 1 90 ? 14.912 -3.192 0.493 1.00 98.19 90 TRP A CA 1
ATOM 726 C C . TRP A 1 90 ? 14.605 -3.158 1.994 1.00 98.19 90 TRP A C 1
ATOM 728 O O . TRP A 1 90 ? 15.400 -3.663 2.795 1.00 98.19 90 TRP A O 1
ATOM 738 N N . PRO A 1 91 ? 13.448 -2.602 2.399 1.00 97.94 91 PRO A N 1
ATOM 739 C CA . PRO A 1 91 ? 13.012 -2.691 3.781 1.00 97.94 91 PRO A CA 1
ATOM 740 C C . PRO A 1 91 ? 12.785 -4.127 4.230 1.00 97.94 91 PRO A C 1
ATOM 742 O O . PRO A 1 91 ? 12.240 -4.941 3.490 1.00 97.94 91 PRO A O 1
ATOM 745 N N . SER A 1 92 ? 13.149 -4.411 5.479 1.00 97.81 92 SER A N 1
ATOM 746 C CA . SER A 1 92 ? 12.873 -5.701 6.108 1.00 97.81 92 SER A CA 1
ATOM 747 C C . SER A 1 92 ? 11.635 -5.615 7.005 1.00 97.81 92 SER A C 1
ATOM 749 O O . SER A 1 92 ? 11.524 -4.659 7.776 1.00 97.81 92 SER A O 1
ATOM 751 N N . PRO A 1 93 ? 10.748 -6.625 7.004 1.00 97.56 93 PRO A N 1
ATOM 752 C CA . PRO A 1 93 ? 9.612 -6.708 7.928 1.00 97.56 93 PRO A CA 1
ATOM 753 C C . PRO A 1 93 ? 10.031 -6.695 9.411 1.00 97.56 93 PRO A C 1
ATOM 755 O O . PRO A 1 93 ? 9.219 -6.361 10.278 1.00 97.56 93 PRO A O 1
ATOM 758 N N . ASP A 1 94 ? 11.299 -6.994 9.717 1.00 98.31 94 ASP A N 1
ATOM 759 C CA . ASP A 1 94 ? 11.882 -6.927 11.066 1.00 98.31 94 ASP A CA 1
ATOM 760 C C . ASP A 1 94 ? 12.161 -5.493 11.541 1.00 98.31 94 ASP A C 1
ATOM 762 O O . ASP A 1 94 ? 12.474 -5.262 12.708 1.00 98.31 94 ASP A O 1
ATOM 766 N N . TRP A 1 95 ? 12.037 -4.501 10.659 1.00 98.38 95 TRP A N 1
ATOM 767 C CA . TRP A 1 95 ? 12.154 -3.086 11.017 1.00 98.38 95 TRP A CA 1
ATOM 768 C C . TRP A 1 95 ? 10.925 -2.548 11.746 1.00 98.38 95 TRP A C 1
ATOM 770 O O . TRP A 1 95 ? 10.894 -1.372 12.106 1.00 98.38 95 TRP A O 1
ATOM 780 N N . TRP A 1 96 ? 9.914 -3.379 11.968 1.00 98.38 96 TRP A N 1
ATOM 781 C CA . TRP A 1 96 ? 8.682 -3.013 12.643 1.00 98.38 96 TRP A CA 1
ATOM 782 C C . TRP A 1 96 ? 8.471 -3.850 13.904 1.00 98.38 96 TRP A C 1
ATOM 784 O O . TRP A 1 96 ? 8.683 -5.058 13.926 1.00 98.38 96 TRP A O 1
ATOM 794 N N . ASP A 1 97 ? 8.016 -3.188 14.963 1.00 98.31 97 ASP A N 1
ATOM 795 C CA . ASP A 1 97 ? 7.554 -3.806 16.198 1.00 98.31 97 ASP A CA 1
ATOM 796 C C . ASP A 1 97 ? 6.027 -3.923 16.178 1.00 98.31 97 ASP A C 1
ATOM 798 O O . ASP A 1 97 ? 5.287 -2.932 16.167 1.00 98.31 97 ASP A O 1
ATOM 802 N N . TYR A 1 98 ? 5.559 -5.166 16.178 1.00 98.44 98 TYR A N 1
ATOM 803 C CA . TYR A 1 98 ? 4.147 -5.521 16.094 1.00 98.44 98 TYR A CA 1
ATOM 804 C C . TYR A 1 98 ? 3.491 -5.627 17.476 1.00 98.44 98 TYR A C 1
ATOM 806 O O . TYR A 1 98 ? 2.266 -5.567 17.583 1.00 98.44 98 TYR A O 1
ATOM 814 N N . THR A 1 99 ? 4.270 -5.730 18.556 1.00 97.75 99 THR A N 1
ATOM 815 C CA . THR A 1 99 ? 3.762 -6.086 19.895 1.00 97.75 99 THR A CA 1
ATOM 816 C C . THR A 1 99 ? 2.751 -5.076 20.453 1.00 97.75 99 THR A C 1
ATOM 818 O O . THR A 1 99 ? 1.858 -5.430 21.228 1.00 97.75 99 THR A O 1
ATOM 821 N N . GLY A 1 100 ? 2.825 -3.817 20.008 1.00 97.56 100 GLY A N 1
ATOM 822 C CA . GLY A 1 100 ? 1.903 -2.750 20.397 1.00 97.56 100 GLY A CA 1
ATOM 823 C C . GLY A 1 100 ? 0.495 -2.847 19.793 1.00 97.56 100 GLY A C 1
ATOM 824 O O . GLY A 1 100 ? -0.410 -2.154 20.264 1.00 97.56 100 GLY A O 1
ATOM 825 N N . ILE A 1 101 ? 0.266 -3.695 18.782 1.00 98.25 101 ILE A N 1
ATOM 826 C CA . ILE A 1 101 ? -0.995 -3.739 18.013 1.00 98.25 101 ILE A CA 1
ATOM 827 C C . ILE A 1 101 ? -2.205 -4.032 18.904 1.00 98.25 101 ILE A C 1
ATOM 829 O O . ILE A 1 101 ? -3.222 -3.343 18.812 1.00 98.25 101 ILE A O 1
ATOM 833 N N . ARG A 1 102 ? -2.095 -4.988 19.836 1.00 97.38 102 ARG A N 1
ATOM 834 C CA . ARG A 1 102 ? -3.196 -5.322 20.758 1.00 97.38 102 ARG A CA 1
ATOM 835 C C . ARG A 1 102 ? -3.618 -4.132 21.627 1.00 97.38 102 ARG A C 1
ATOM 837 O O . ARG A 1 102 ? -4.782 -4.023 22.001 1.00 97.38 102 ARG A O 1
ATOM 844 N N . GLY A 1 103 ? -2.690 -3.229 21.947 1.00 97.94 103 GLY A N 1
ATOM 845 C CA . GLY A 1 103 ? -2.984 -2.015 22.707 1.00 97.94 103 GLY A CA 1
ATOM 846 C C . GLY A 1 103 ? -3.826 -1.000 21.929 1.00 97.94 103 GLY A C 1
ATOM 847 O O . GLY A 1 103 ? -4.636 -0.303 22.534 1.00 97.94 103 GLY A O 1
ATOM 848 N N . GLN A 1 104 ? -3.687 -0.949 20.600 1.00 97.44 104 GLN A N 1
ATOM 849 C CA . GLN A 1 104 ? -4.332 0.058 19.744 1.00 97.44 104 GLN A CA 1
ATOM 850 C C . GLN A 1 104 ? -5.853 -0.106 19.642 1.00 97.44 104 GLN A C 1
ATOM 852 O O . GLN A 1 104 ? -6.559 0.866 19.368 1.00 97.44 104 GLN A O 1
ATOM 857 N N . ILE A 1 105 ? -6.359 -1.319 19.881 1.00 96.81 105 ILE A N 1
ATOM 858 C CA . ILE A 1 105 ? -7.791 -1.639 19.781 1.00 96.81 105 ILE A CA 1
ATOM 859 C C . ILE A 1 105 ? -8.524 -1.589 21.127 1.00 96.81 105 ILE A C 1
ATOM 861 O O . ILE A 1 105 ? -9.742 -1.751 21.157 1.00 96.81 105 ILE A O 1
ATOM 865 N N . ARG A 1 106 ? -7.808 -1.361 22.238 1.00 96.62 106 ARG A N 1
ATOM 866 C CA . ARG A 1 106 ? -8.388 -1.391 23.586 1.00 96.62 106 ARG A CA 1
ATOM 867 C C . ARG A 1 106 ? -9.474 -0.323 23.743 1.00 96.62 106 ARG A C 1
ATOM 869 O O . ARG A 1 106 ? -9.202 0.864 23.574 1.00 96.62 106 ARG A O 1
ATOM 876 N N . GLY A 1 107 ? -10.681 -0.737 24.119 1.00 94.44 107 GLY A N 1
ATOM 877 C CA . GLY A 1 107 ? -11.846 0.145 24.267 1.00 94.44 107 GLY A CA 1
ATOM 878 C C . GLY A 1 107 ? -12.475 0.582 22.939 1.00 94.44 107 GLY A C 1
ATOM 879 O O . GLY A 1 107 ? -13.314 1.482 22.924 1.00 94.44 107 GLY A O 1
ATOM 880 N N . ARG A 1 108 ? -12.050 -0.014 21.821 1.00 92.81 108 ARG A N 1
ATOM 881 C CA . ARG A 1 108 ? -12.543 0.255 20.464 1.00 92.81 108 ARG A CA 1
ATOM 882 C C . ARG A 1 108 ? -12.931 -1.030 19.730 1.00 92.81 108 ARG A C 1
ATOM 884 O O . ARG A 1 108 ? -13.089 -1.019 18.516 1.00 92.81 108 ARG A O 1
ATOM 891 N N . GLU A 1 109 ? -13.108 -2.128 20.457 1.00 91.38 109 GLU A N 1
ATOM 892 C CA . GLU A 1 109 ? -13.356 -3.469 19.919 1.00 91.38 109 GLU A CA 1
ATOM 893 C C . GLU A 1 109 ? -14.697 -3.588 19.179 1.00 91.38 109 GLU A C 1
ATOM 895 O O . GLU A 1 109 ? -14.894 -4.533 18.423 1.00 91.38 109 GLU A O 1
ATOM 900 N N . MET A 1 110 ? -15.608 -2.635 19.396 1.00 90.69 110 MET A N 1
ATOM 901 C CA . MET A 1 110 ? -16.898 -2.552 18.705 1.00 90.69 110 MET A CA 1
ATOM 902 C C . MET A 1 110 ? -16.811 -1.872 17.332 1.00 90.69 110 MET A C 1
ATOM 904 O O . MET A 1 110 ? -17.768 -1.949 16.566 1.00 90.69 110 MET A O 1
ATOM 908 N N . TYR A 1 111 ? -15.702 -1.193 17.018 1.00 92.75 111 TYR A N 1
ATOM 909 C CA . TYR A 1 111 ? -15.502 -0.564 15.713 1.00 92.75 111 TYR A CA 1
ATOM 910 C C . TYR A 1 111 ? -14.921 -1.563 14.704 1.00 92.75 111 TYR A C 1
ATOM 912 O O . TYR A 1 111 ? -14.201 -2.484 15.097 1.00 92.75 111 TYR A O 1
ATOM 920 N N . PRO A 1 112 ? -15.144 -1.358 13.393 1.00 94.31 112 PRO A N 1
ATOM 921 C CA . PRO A 1 112 ? -14.423 -2.089 12.360 1.00 94.31 112 PRO A CA 1
ATOM 922 C C . PRO A 1 112 ? -12.912 -1.882 12.506 1.00 94.31 112 PRO A C 1
ATOM 924 O O . PRO A 1 112 ? -12.415 -0.758 12.416 1.00 94.31 112 PRO A O 1
ATOM 927 N N . ILE A 1 113 ? -12.168 -2.964 12.726 1.00 97.44 113 ILE A N 1
ATOM 928 C CA . ILE A 1 113 ? -10.706 -2.926 12.820 1.00 97.44 113 ILE A CA 1
ATOM 929 C C . ILE A 1 113 ? -10.118 -3.281 11.457 1.00 97.44 113 ILE A C 1
ATOM 931 O O . ILE A 1 113 ? -10.417 -4.341 10.905 1.00 97.44 113 ILE A O 1
ATOM 935 N N . ARG A 1 114 ? -9.244 -2.414 10.940 1.00 97.56 114 ARG A N 1
ATOM 936 C CA . ARG A 1 114 ? -8.473 -2.654 9.718 1.00 97.56 114 ARG A CA 1
ATOM 937 C C . ARG A 1 114 ? -7.010 -2.891 10.038 1.00 97.56 114 ARG A C 1
ATOM 939 O O . ARG A 1 114 ? -6.396 -2.060 10.706 1.00 97.56 114 ARG A O 1
ATOM 946 N N . GLY A 1 115 ? -6.448 -3.973 9.513 1.00 97.75 115 GLY A N 1
ATOM 947 C CA . GLY A 1 115 ? -5.049 -4.346 9.706 1.00 97.75 115 GLY A CA 1
ATOM 948 C C . GLY A 1 115 ? -4.481 -5.038 8.474 1.00 97.75 115 GLY A C 1
ATOM 949 O O . GLY A 1 115 ? -5.206 -5.730 7.762 1.00 97.75 115 GLY A O 1
ATOM 950 N N . GLY A 1 116 ? -3.190 -4.826 8.222 1.00 96.88 116 GLY A N 1
ATOM 951 C CA . GLY A 1 116 ? -2.522 -5.342 7.029 1.00 96.88 116 GLY A CA 1
ATOM 952 C C . GLY A 1 116 ? -3.080 -4.773 5.723 1.00 96.88 116 GLY A C 1
ATOM 953 O O . GLY A 1 116 ? -3.887 -3.832 5.719 1.00 96.88 116 GLY A O 1
ATOM 954 N N . GLY A 1 117 ? -2.627 -5.347 4.614 1.00 96.94 117 GLY A N 1
ATOM 955 C CA . GLY A 1 117 ? -2.943 -4.888 3.273 1.00 96.94 117 GLY A CA 1
ATOM 956 C C . GLY A 1 117 ? -1.718 -4.698 2.385 1.00 96.94 117 GLY A C 1
ATOM 957 O O . GLY A 1 117 ? -0.590 -4.987 2.779 1.00 96.94 117 GLY A O 1
ATOM 958 N N . SER A 1 118 ? -1.953 -4.184 1.183 1.00 97.44 118 SER A N 1
ATOM 959 C CA . SER A 1 118 ? -0.919 -3.920 0.186 1.00 97.44 118 SER A CA 1
ATOM 960 C C . SER A 1 118 ? -1.373 -2.830 -0.787 1.00 97.44 118 SER A C 1
ATOM 962 O O . SER A 1 118 ? -2.543 -2.809 -1.161 1.00 97.44 118 SER A O 1
ATOM 964 N N . GLU A 1 119 ? -0.444 -1.975 -1.221 1.00 96.88 119 GLU A N 1
ATOM 965 C CA . GLU A 1 119 ? -0.605 -1.088 -2.390 1.00 96.88 119 GLU A CA 1
ATOM 966 C C . GLU A 1 119 ? 0.730 -0.930 -3.169 1.00 96.88 119 GLU A C 1
ATOM 968 O O . GLU A 1 119 ? 1.304 0.166 -3.246 1.00 96.88 119 GLU A O 1
ATOM 973 N N . PRO A 1 120 ? 1.337 -2.036 -3.659 1.00 97.69 120 PRO A N 1
ATOM 974 C CA . PRO A 1 120 ? 2.685 -2.017 -4.224 1.00 97.69 120 PRO A CA 1
ATOM 975 C C . PRO A 1 120 ? 2.878 -1.141 -5.450 1.00 97.69 120 PRO A C 1
ATOM 977 O O . PRO A 1 120 ? 3.929 -0.510 -5.543 1.00 97.69 120 PRO A O 1
ATOM 980 N N . PHE A 1 121 ? 1.921 -1.048 -6.379 1.00 97.56 121 PHE A N 1
ATOM 981 C CA . PHE A 1 121 ? 2.152 -0.258 -7.589 1.00 97.56 121 PHE A CA 1
ATOM 982 C C . PHE A 1 121 ? 2.251 1.238 -7.282 1.00 97.56 121 PHE A C 1
ATOM 984 O O . PHE A 1 121 ? 3.086 1.928 -7.864 1.00 97.56 121 PHE A O 1
ATOM 991 N N . LEU A 1 122 ? 1.486 1.742 -6.305 1.00 96.50 122 LEU A N 1
ATOM 992 C CA . LEU A 1 122 ? 1.655 3.109 -5.802 1.00 96.50 122 LEU A CA 1
ATOM 993 C C . LEU A 1 122 ? 3.077 3.336 -5.277 1.00 96.50 122 LEU A C 1
ATOM 995 O O . LEU A 1 122 ? 3.732 4.317 -5.631 1.00 96.50 122 LEU A O 1
ATOM 999 N N . THR A 1 123 ? 3.579 2.394 -4.481 1.00 97.75 123 THR A N 1
ATOM 1000 C CA . THR A 1 123 ? 4.935 2.474 -3.925 1.00 97.75 123 THR A CA 1
ATOM 1001 C C . THR A 1 123 ? 5.988 2.394 -5.032 1.00 97.75 123 THR A C 1
ATOM 1003 O O . THR A 1 123 ? 6.946 3.166 -5.037 1.00 97.75 123 THR A O 1
ATOM 1006 N N . TYR A 1 124 ? 5.786 1.525 -6.022 1.00 98.38 124 TYR A N 1
ATOM 1007 C CA . TYR A 1 124 ? 6.651 1.395 -7.190 1.00 98.38 124 TYR A CA 1
ATOM 1008 C C . TYR A 1 124 ? 6.704 2.684 -8.026 1.00 98.38 124 TYR A C 1
ATOM 1010 O O . TYR A 1 124 ? 7.796 3.119 -8.393 1.00 98.38 124 TYR A O 1
ATOM 1018 N N . LYS A 1 125 ? 5.568 3.370 -8.230 1.00 97.62 125 LYS A N 1
ATOM 1019 C CA . LYS A 1 125 ? 5.530 4.702 -8.865 1.00 97.62 125 LYS A CA 1
ATOM 1020 C C . LYS A 1 125 ? 6.397 5.720 -8.125 1.00 97.62 125 LYS A C 1
ATOM 1022 O O . LYS A 1 125 ? 7.072 6.516 -8.771 1.00 97.62 125 LYS A O 1
ATOM 1027 N N . TYR A 1 126 ? 6.423 5.708 -6.792 1.00 98.19 126 TYR A N 1
ATOM 1028 C CA . TYR A 1 126 ? 7.315 6.594 -6.033 1.00 98.19 126 TYR A CA 1
ATOM 1029 C C . TYR A 1 126 ? 8.780 6.175 -6.130 1.00 98.19 126 TYR A C 1
ATOM 1031 O O . TYR A 1 126 ? 9.650 7.026 -6.309 1.00 98.19 126 TYR A O 1
ATOM 1039 N N . LEU A 1 127 ? 9.057 4.874 -6.058 1.00 98.44 127 LEU A N 1
ATOM 1040 C CA . LEU A 1 127 ? 10.407 4.322 -6.132 1.00 98.44 127 LEU A CA 1
ATOM 1041 C C . LEU A 1 127 ? 11.090 4.618 -7.467 1.00 98.44 127 LEU A C 1
ATOM 1043 O O . LEU A 1 127 ? 12.264 4.991 -7.482 1.00 98.44 127 LEU A O 1
ATOM 1047 N N . ARG A 1 128 ? 10.359 4.434 -8.569 1.00 98.00 128 ARG A N 1
ATOM 1048 C CA . ARG A 1 128 ? 10.874 4.536 -9.937 1.00 98.00 128 ARG A CA 1
ATOM 1049 C C . ARG A 1 128 ? 10.666 5.915 -10.565 1.00 98.00 128 ARG A C 1
ATOM 1051 O O . ARG A 1 128 ? 11.442 6.310 -11.427 1.00 98.00 128 ARG A O 1
ATOM 1058 N N . GLY A 1 129 ? 9.668 6.656 -10.091 1.00 97.75 129 GLY A N 1
ATOM 1059 C CA . GLY A 1 129 ? 9.122 7.836 -10.755 1.00 97.75 129 GLY A CA 1
ATOM 1060 C C . GLY A 1 129 ? 7.868 7.459 -11.546 1.00 97.75 129 GLY A C 1
ATOM 1061 O O . GLY A 1 129 ? 7.838 6.426 -12.211 1.00 97.75 129 GLY A O 1
ATOM 1062 N N . GLN A 1 130 ? 6.821 8.287 -11.459 1.00 95.25 130 GLN A N 1
ATOM 1063 C CA . GLN A 1 130 ? 5.478 7.947 -11.954 1.00 95.25 130 GLN A CA 1
ATOM 1064 C C . GLN A 1 130 ? 5.471 7.566 -13.441 1.00 95.25 130 GLN A C 1
ATOM 1066 O O . GLN A 1 130 ? 4.966 6.506 -13.788 1.00 95.25 130 GLN A O 1
ATOM 1071 N N . GLU A 1 131 ? 6.055 8.398 -14.306 1.00 96.56 131 GLU A N 1
ATOM 1072 C CA . GLU A 1 131 ? 6.111 8.156 -15.754 1.00 96.56 131 GLU A CA 1
ATOM 1073 C C . GLU A 1 131 ? 6.892 6.880 -16.088 1.00 96.56 131 GLU A C 1
ATOM 1075 O O . GLU A 1 131 ? 6.380 5.996 -16.775 1.00 96.56 131 GLU A O 1
ATOM 1080 N N . GLN A 1 132 ? 8.100 6.747 -15.537 1.00 98.00 132 GLN A N 1
ATOM 1081 C CA . GLN A 1 132 ? 8.959 5.598 -15.798 1.00 98.00 132 GLN A CA 1
ATOM 1082 C C . GLN A 1 132 ? 8.332 4.290 -15.301 1.00 98.00 132 GLN A C 1
ATOM 1084 O O . GLN A 1 132 ? 8.415 3.284 -15.991 1.00 98.00 132 GLN A O 1
ATOM 1089 N N . ALA A 1 133 ? 7.624 4.301 -14.167 1.00 97.75 133 ALA A N 1
ATOM 1090 C CA . ALA A 1 133 ? 6.913 3.124 -13.671 1.00 97.75 133 ALA A CA 1
ATOM 1091 C C . ALA A 1 133 ? 5.854 2.602 -14.657 1.00 97.75 133 ALA A C 1
ATOM 1093 O O . ALA A 1 133 ? 5.631 1.395 -14.720 1.00 97.75 133 ALA A O 1
ATOM 1094 N N . PHE A 1 134 ? 5.210 3.478 -15.440 1.00 97.50 134 PHE A N 1
ATOM 1095 C CA . PHE A 1 134 ? 4.296 3.053 -16.505 1.00 97.50 134 PHE A CA 1
ATOM 1096 C C . PHE A 1 134 ? 5.038 2.546 -17.746 1.00 97.50 134 PHE A C 1
ATOM 1098 O O . PHE A 1 134 ? 4.594 1.569 -18.349 1.00 97.50 134 PHE A O 1
ATOM 1105 N N . ILE A 1 135 ? 6.157 3.176 -18.119 1.00 97.56 135 ILE A N 1
ATOM 1106 C CA . ILE A 1 135 ? 7.007 2.731 -19.237 1.00 97.56 135 ILE A CA 1
ATOM 1107 C C . ILE A 1 135 ? 7.581 1.335 -18.952 1.00 97.56 135 ILE A C 1
ATOM 1109 O O . ILE A 1 135 ? 7.542 0.459 -19.818 1.00 97.56 135 ILE A O 1
ATOM 1113 N N . ASP A 1 136 ? 8.033 1.094 -17.719 1.00 98.38 136 ASP A N 1
ATOM 1114 C CA . ASP A 1 136 ? 8.650 -0.162 -17.288 1.00 98.38 136 ASP A CA 1
ATOM 1115 C C . ASP A 1 136 ? 7.705 -1.367 -17.453 1.00 98.38 136 ASP A C 1
ATOM 1117 O O . ASP A 1 136 ? 8.164 -2.464 -17.762 1.00 98.38 136 ASP A O 1
ATOM 1121 N N . LEU A 1 137 ? 6.378 -1.177 -17.374 1.00 97.88 137 LEU A N 1
ATOM 1122 C CA . LEU A 1 137 ? 5.379 -2.232 -17.646 1.00 97.88 137 LEU A CA 1
ATOM 1123 C C . LEU A 1 137 ? 5.469 -2.819 -19.066 1.00 97.88 137 LEU A C 1
ATOM 1125 O O . LEU A 1 137 ? 4.869 -3.863 -19.348 1.00 97.88 137 LEU A O 1
ATOM 1129 N N . ILE A 1 138 ? 6.148 -2.124 -19.979 1.00 9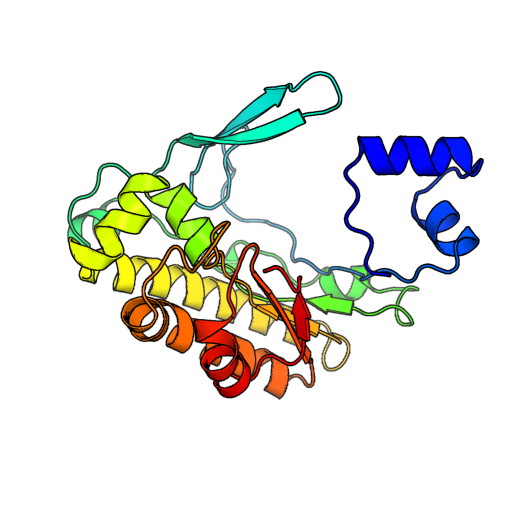7.81 138 ILE A N 1
ATOM 1130 C CA . ILE A 1 138 ? 6.344 -2.527 -21.370 1.00 97.81 138 ILE A CA 1
ATOM 1131 C C . ILE A 1 138 ? 7.826 -2.777 -21.641 1.00 97.81 138 ILE A C 1
ATOM 1133 O O . ILE A 1 138 ? 8.165 -3.847 -22.144 1.00 97.81 138 ILE A O 1
ATOM 1137 N N . GLU A 1 139 ? 8.679 -1.807 -21.311 1.00 97.94 139 GLU A N 1
ATOM 1138 C CA . GLU A 1 139 ? 10.091 -1.797 -21.710 1.00 97.94 139 GLU A CA 1
ATOM 1139 C C . GLU A 1 139 ? 10.999 -2.557 -20.728 1.00 97.94 139 GLU A C 1
ATOM 1141 O O . GLU A 1 139 ? 12.008 -3.121 -21.145 1.00 97.94 139 GLU A O 1
ATOM 1146 N N . HIS A 1 140 ? 10.628 -2.634 -19.442 1.00 98.19 140 HIS A N 1
ATOM 1147 C CA . HIS A 1 140 ? 11.441 -3.247 -18.377 1.00 98.19 140 HIS A CA 1
ATOM 1148 C C . HIS A 1 140 ? 10.629 -4.203 -17.478 1.00 98.19 140 HIS A C 1
ATOM 1150 O O . HIS A 1 140 ? 10.593 -4.045 -16.250 1.00 98.19 140 HIS A O 1
ATOM 1156 N N . PRO A 1 141 ? 9.950 -5.215 -18.056 1.00 98.31 141 PRO A N 1
ATOM 1157 C CA . PRO A 1 141 ? 9.071 -6.109 -17.303 1.00 98.31 141 PRO A CA 1
ATOM 1158 C C . PRO A 1 141 ? 9.811 -6.919 -16.227 1.00 98.31 141 PRO A C 1
ATOM 1160 O O . PRO A 1 141 ? 9.215 -7.301 -15.224 1.00 98.31 141 PRO A O 1
ATOM 1163 N N . ASP A 1 142 ? 11.105 -7.179 -16.407 1.00 98.62 142 ASP A N 1
ATOM 1164 C CA . ASP A 1 142 ? 11.971 -7.843 -15.433 1.00 98.62 142 ASP A CA 1
ATOM 1165 C C . ASP A 1 142 ? 12.165 -7.004 -14.159 1.00 98.62 142 ASP A C 1
ATOM 1167 O O . ASP A 1 142 ? 12.046 -7.535 -13.051 1.00 98.62 142 ASP A O 1
ATOM 1171 N N . ILE A 1 143 ? 12.381 -5.691 -14.307 1.00 98.75 143 ILE A N 1
ATOM 1172 C CA . ILE A 1 143 ? 12.459 -4.747 -13.184 1.00 98.75 143 ILE A CA 1
ATOM 1173 C C . ILE A 1 143 ? 11.114 -4.680 -12.463 1.00 98.75 143 ILE A C 1
ATOM 1175 O O . ILE A 1 143 ? 11.084 -4.750 -11.234 1.00 98.75 143 ILE A O 1
ATOM 1179 N N . VAL A 1 144 ? 10.004 -4.606 -13.204 1.00 98.69 144 VAL A N 1
ATOM 1180 C CA . VAL A 1 144 ? 8.654 -4.592 -12.618 1.00 98.69 144 VAL A CA 1
ATOM 1181 C C . VAL A 1 144 ? 8.401 -5.859 -11.801 1.00 98.69 144 VAL A C 1
ATOM 1183 O O . VAL A 1 144 ? 8.011 -5.759 -10.637 1.00 98.69 144 VAL A O 1
ATOM 1186 N N . HIS A 1 145 ? 8.649 -7.042 -12.378 1.00 98.81 145 HIS A N 1
ATOM 1187 C CA . HIS A 1 145 ? 8.477 -8.327 -11.688 1.00 98.81 145 HIS A CA 1
ATOM 1188 C C . HIS A 1 145 ? 9.302 -8.387 -10.403 1.00 98.81 145 HIS A C 1
ATOM 1190 O O . HIS A 1 145 ? 8.789 -8.789 -9.359 1.00 98.81 145 HIS A O 1
ATOM 1196 N N . TYR A 1 146 ? 10.563 -7.955 -10.458 1.00 98.81 146 TYR A N 1
ATOM 1197 C CA . TYR A 1 146 ? 11.434 -7.949 -9.289 1.00 98.81 146 TYR A CA 1
ATOM 1198 C C . TYR A 1 146 ? 10.950 -6.972 -8.209 1.00 98.81 146 TYR A C 1
ATOM 1200 O O . TYR A 1 146 ? 10.733 -7.374 -7.068 1.00 98.81 146 TYR A O 1
ATOM 1208 N N . CYS A 1 147 ? 10.738 -5.702 -8.558 1.00 98.81 147 CYS A N 1
ATOM 1209 C CA . CYS A 1 147 ? 10.365 -4.671 -7.594 1.00 98.81 147 CYS A CA 1
ATOM 1210 C C . CYS A 1 147 ? 8.986 -4.915 -6.976 1.00 98.81 147 CYS A C 1
ATOM 1212 O O . CYS A 1 147 ? 8.832 -4.780 -5.764 1.00 98.81 147 CYS A O 1
ATOM 1214 N N . LEU A 1 148 ? 7.981 -5.281 -7.777 1.00 98.75 148 LEU A N 1
ATOM 1215 C CA . LEU A 1 148 ? 6.663 -5.606 -7.234 1.00 98.75 148 LEU A CA 1
ATOM 1216 C C . LEU A 1 148 ? 6.702 -6.887 -6.403 1.00 98.75 148 LEU A C 1
ATOM 1218 O O . LEU A 1 148 ? 6.014 -6.944 -5.390 1.00 98.75 148 LEU A O 1
ATOM 1222 N N . GLY A 1 149 ? 7.526 -7.874 -6.771 1.00 98.75 149 GLY A N 1
ATOM 1223 C CA . GLY A 1 149 ? 7.759 -9.068 -5.957 1.00 98.75 149 GLY A CA 1
ATOM 1224 C C . GLY A 1 149 ? 8.212 -8.718 -4.538 1.00 98.75 149 GLY A C 1
ATOM 1225 O O . GLY A 1 149 ? 7.540 -9.088 -3.579 1.00 98.75 149 GLY A O 1
ATOM 1226 N N . GLU A 1 150 ? 9.272 -7.916 -4.411 1.00 98.81 150 GLU A N 1
ATOM 1227 C CA . GLU A 1 150 ? 9.805 -7.459 -3.116 1.00 98.81 150 GLU A CA 1
ATOM 1228 C C . GLU A 1 150 ? 8.758 -6.670 -2.306 1.00 98.81 150 GLU A C 1
ATOM 1230 O O . GLU A 1 150 ? 8.603 -6.860 -1.098 1.00 98.81 150 GLU A O 1
ATOM 1235 N N . LEU A 1 151 ? 7.983 -5.809 -2.973 1.00 98.81 151 LEU A N 1
ATOM 1236 C CA . LEU A 1 151 ? 6.934 -5.017 -2.329 1.00 98.81 151 LEU A CA 1
ATOM 1237 C C . LEU A 1 151 ? 5.748 -5.870 -1.857 1.00 98.81 151 LEU A C 1
ATOM 1239 O O . LEU A 1 151 ? 5.239 -5.649 -0.755 1.00 98.81 151 LEU A O 1
ATOM 1243 N N . PHE A 1 152 ? 5.302 -6.839 -2.660 1.00 98.75 152 PHE A N 1
ATOM 1244 C CA . PHE A 1 152 ? 4.250 -7.775 -2.265 1.00 98.75 152 PHE 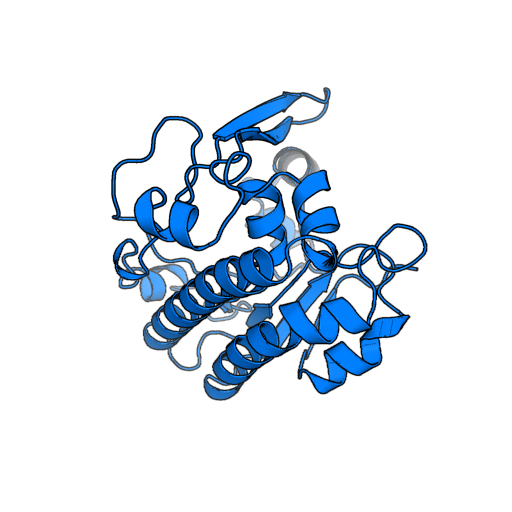A CA 1
ATOM 1245 C C . PHE A 1 152 ? 4.717 -8.704 -1.147 1.00 98.75 152 PHE A C 1
ATOM 1247 O O . PHE A 1 152 ? 3.934 -8.968 -0.239 1.00 98.75 152 PHE A O 1
ATOM 1254 N N . ASP A 1 153 ? 5.967 -9.166 -1.170 1.00 98.81 153 ASP A N 1
ATOM 1255 C CA . ASP A 1 153 ? 6.530 -10.013 -0.115 1.00 98.81 153 ASP A CA 1
ATOM 1256 C C . ASP A 1 153 ? 6.603 -9.265 1.220 1.00 98.81 153 ASP A C 1
ATOM 1258 O O . ASP A 1 153 ? 6.151 -9.779 2.247 1.00 98.81 153 ASP A O 1
ATOM 1262 N N . LEU A 1 154 ? 7.060 -8.009 1.204 1.00 98.75 154 LEU A N 1
ATOM 1263 C CA . LEU A 1 154 ? 7.047 -7.152 2.387 1.00 98.75 154 LEU A CA 1
ATOM 1264 C C . LEU A 1 154 ? 5.619 -6.900 2.895 1.00 98.75 154 LEU A C 1
ATOM 1266 O O . LEU A 1 154 ? 5.360 -6.979 4.098 1.00 98.75 154 LEU A O 1
ATOM 1270 N N . ALA A 1 155 ? 4.680 -6.594 1.995 1.00 98.56 155 ALA A N 1
ATOM 1271 C CA . ALA A 1 155 ? 3.283 -6.363 2.355 1.00 98.56 155 ALA A CA 1
ATOM 1272 C C . ALA A 1 155 ? 2.622 -7.620 2.943 1.00 98.56 155 ALA A C 1
ATOM 1274 O O . ALA A 1 155 ? 1.885 -7.525 3.928 1.00 98.56 155 ALA A O 1
ATOM 1275 N N . TYR A 1 156 ? 2.917 -8.792 2.377 1.00 98.81 156 TYR A N 1
ATOM 1276 C CA . TYR A 1 156 ? 2.440 -10.084 2.857 1.00 98.81 156 TYR A CA 1
ATOM 1277 C C . TYR A 1 156 ? 2.946 -10.361 4.275 1.00 98.81 156 TYR A C 1
ATOM 1279 O O . TYR A 1 156 ? 2.139 -10.605 5.169 1.00 98.81 156 TYR A O 1
ATOM 1287 N N . GLU A 1 157 ? 4.255 -10.249 4.512 1.00 98.75 157 GLU A N 1
ATOM 1288 C CA . GLU A 1 157 ? 4.846 -10.538 5.823 1.00 98.75 157 GLU A CA 1
ATOM 1289 C C . GLU A 1 157 ? 4.371 -9.549 6.896 1.00 98.75 157 GLU A C 1
ATOM 1291 O O . GLU A 1 157 ? 3.978 -9.947 7.994 1.00 98.75 157 GLU A O 1
ATOM 1296 N N . ASN A 1 158 ? 4.313 -8.254 6.570 1.00 98.50 158 ASN A N 1
ATOM 1297 C CA . ASN A 1 158 ? 3.764 -7.249 7.480 1.00 98.50 158 ASN A CA 1
ATOM 1298 C C . ASN A 1 158 ? 2.293 -7.546 7.814 1.00 98.50 158 ASN A C 1
ATOM 1300 O O . ASN A 1 158 ? 1.872 -7.402 8.963 1.00 98.50 158 ASN A O 1
ATOM 1304 N N . THR A 1 159 ? 1.504 -7.970 6.821 1.00 98.62 159 THR A N 1
ATOM 1305 C CA . THR A 1 159 ? 0.099 -8.354 7.009 1.00 98.62 159 THR A CA 1
ATOM 1306 C C . THR A 1 159 ? -0.020 -9.572 7.918 1.00 98.62 159 THR A C 1
ATOM 1308 O O . THR A 1 159 ? -0.769 -9.509 8.893 1.00 98.62 159 THR A O 1
ATOM 1311 N N . ALA A 1 160 ? 0.753 -10.631 7.666 1.00 98.75 160 ALA A N 1
ATOM 1312 C CA . ALA A 1 160 ? 0.752 -11.851 8.471 1.00 98.75 160 ALA A CA 1
ATOM 1313 C C . ALA A 1 160 ? 1.052 -11.532 9.940 1.00 98.75 160 ALA A C 1
ATOM 1315 O O . ALA A 1 160 ? 0.243 -11.819 10.825 1.00 98.75 160 ALA A O 1
ATOM 1316 N N . ARG A 1 161 ? 2.144 -10.801 10.191 1.00 98.69 161 ARG A N 1
ATOM 1317 C CA . ARG A 1 161 ? 2.555 -10.408 11.544 1.00 98.69 161 ARG A CA 1
ATOM 1318 C C . ARG A 1 161 ? 1.526 -9.533 12.251 1.00 98.69 161 ARG A C 1
ATOM 1320 O O . ARG A 1 161 ? 1.356 -9.671 13.459 1.00 98.69 161 ARG A O 1
ATOM 1327 N N . ILE A 1 162 ? 0.820 -8.643 11.543 1.00 98.56 162 ILE A N 1
ATOM 1328 C CA . ILE A 1 162 ? -0.284 -7.856 12.126 1.00 98.56 162 ILE A CA 1
ATOM 1329 C C . ILE A 1 162 ? -1.433 -8.772 12.563 1.00 98.56 162 ILE A C 1
ATOM 1331 O O . ILE A 1 162 ? -1.930 -8.631 13.686 1.00 98.56 162 ILE A O 1
ATOM 1335 N N . LEU A 1 163 ? -1.858 -9.689 11.689 1.00 98.31 163 LEU A N 1
ATOM 1336 C CA . LEU A 1 163 ? -2.984 -10.595 11.937 1.00 98.31 163 LEU A CA 1
ATOM 1337 C C . LEU A 1 163 ? -2.708 -11.515 13.139 1.00 98.31 163 LEU A C 1
ATOM 1339 O O . LEU A 1 163 ? -3.591 -11.718 13.975 1.00 98.31 163 LEU A O 1
ATOM 1343 N N . GLU A 1 164 ? -1.466 -11.975 13.298 1.00 98.12 164 GLU A N 1
ATOM 1344 C CA . GLU A 1 164 ? -1.017 -12.797 14.430 1.00 98.12 164 GLU A CA 1
ATOM 1345 C C . GLU A 1 164 ? -1.139 -12.102 15.798 1.00 98.12 164 GLU A C 1
ATOM 1347 O O . GLU A 1 164 ? -1.385 -12.760 16.812 1.00 98.12 164 GLU A O 1
ATOM 1352 N N . GLN A 1 165 ? -1.003 -10.771 15.870 1.00 98.38 165 GLN A N 1
ATOM 1353 C CA . GLN A 1 165 ? -1.067 -10.058 17.159 1.00 98.38 165 GLN A CA 1
ATOM 1354 C C . GLN A 1 165 ? -2.479 -10.004 17.747 1.00 98.38 165 GLN A C 1
ATOM 1356 O O . GLN A 1 165 ? -2.665 -9.941 18.976 1.00 98.38 165 GLN A O 1
ATOM 1361 N N . ILE A 1 166 ? -3.480 -10.001 16.867 1.00 97.56 166 ILE A N 1
ATOM 1362 C CA . ILE A 1 166 ? -4.895 -9.851 17.204 1.00 97.56 166 ILE A CA 1
ATOM 1363 C C . ILE A 1 166 ? -5.776 -10.835 16.402 1.00 97.56 166 ILE A C 1
ATOM 1365 O O . ILE A 1 166 ? -6.651 -10.399 15.647 1.00 97.56 166 ILE A O 1
ATOM 1369 N N . PRO A 1 167 ? -5.600 -12.162 16.586 1.00 97.38 167 PRO A N 1
ATOM 1370 C CA . PRO A 1 167 ? -6.299 -13.170 15.791 1.00 97.38 167 PRO A CA 1
ATOM 1371 C C . PRO A 1 167 ? -7.821 -13.016 15.868 1.00 97.38 167 PRO A C 1
ATOM 1373 O O . PRO A 1 167 ? -8.384 -12.843 16.955 1.00 97.38 167 PRO A O 1
ATOM 1376 N N . GLY A 1 168 ? -8.485 -13.048 14.711 1.00 96.62 168 GLY A N 1
ATOM 1377 C CA . GLY A 1 168 ? -9.940 -12.907 14.593 1.00 96.62 168 GLY A CA 1
ATOM 1378 C C . GLY A 1 168 ? -10.495 -11.536 14.999 1.00 96.62 168 GLY A C 1
ATOM 1379 O O . GLY A 1 168 ? -11.700 -11.408 15.213 1.00 96.62 168 GLY A O 1
ATOM 1380 N N . LYS A 1 169 ? -9.644 -10.514 15.176 1.00 97.88 169 LYS A N 1
ATOM 1381 C CA . LYS A 1 169 ? -10.082 -9.139 15.480 1.00 97.88 169 LYS A CA 1
ATOM 1382 C C . LYS A 1 169 ? -10.023 -8.205 14.284 1.00 97.88 169 LYS A C 1
ATOM 1384 O O . LYS A 1 169 ? -10.757 -7.224 14.277 1.00 97.88 169 LYS A O 1
ATOM 1389 N N . VAL A 1 170 ? -9.159 -8.470 13.304 1.00 98.06 170 VAL A N 1
ATOM 1390 C CA . VAL A 1 170 ? -9.148 -7.699 12.057 1.00 98.06 170 VAL A CA 1
ATOM 1391 C C . VAL A 1 170 ? -10.405 -8.052 11.271 1.00 98.06 170 VAL A C 1
ATOM 1393 O O . VAL A 1 170 ? -10.603 -9.199 10.897 1.00 98.06 170 VAL A O 1
ATOM 1396 N N . MET A 1 171 ? -11.264 -7.058 11.054 1.00 98.06 171 MET A N 1
ATOM 1397 C CA . MET A 1 171 ? -12.479 -7.207 10.257 1.00 98.06 171 MET A CA 1
ATOM 1398 C C . MET A 1 171 ? -12.175 -7.074 8.768 1.00 98.06 171 MET A C 1
ATOM 1400 O O . MET A 1 171 ? -12.833 -7.721 7.961 1.00 98.06 171 MET A O 1
ATOM 1404 N N . MET A 1 172 ? -11.212 -6.223 8.398 1.00 97.75 172 MET A N 1
ATOM 1405 C CA . MET A 1 172 ? -10.847 -6.025 6.999 1.00 97.75 172 MET A CA 1
ATOM 1406 C C . MET A 1 172 ? -9.361 -5.717 6.782 1.00 97.75 172 MET A C 1
ATOM 1408 O O . MET A 1 172 ? -8.724 -5.066 7.613 1.00 97.75 172 MET A O 1
ATOM 1412 N N . SER A 1 173 ? -8.833 -6.103 5.626 1.00 98.31 173 SER A N 1
ATOM 1413 C CA . SER A 1 173 ? -7.512 -5.704 5.128 1.00 98.31 173 SER A CA 1
ATOM 1414 C C . SER A 1 173 ? -7.650 -4.849 3.870 1.00 98.31 173 SER A C 1
ATOM 1416 O O . SER A 1 173 ? -8.591 -5.009 3.095 1.00 98.31 173 SER A O 1
ATOM 1418 N N . TYR A 1 174 ? -6.730 -3.899 3.689 1.00 97.62 174 TYR A N 1
ATOM 1419 C CA . TYR A 1 174 ? -6.755 -2.951 2.571 1.00 97.62 174 TYR A CA 1
ATOM 1420 C C . TYR A 1 174 ? -5.826 -3.427 1.455 1.00 97.62 174 TYR A C 1
ATOM 1422 O O . TYR A 1 174 ? -4.621 -3.216 1.534 1.00 97.62 174 TYR A O 1
ATOM 1430 N N . VAL A 1 175 ? -6.362 -4.097 0.441 1.00 98.31 175 VAL A N 1
ATOM 1431 C CA . VAL A 1 175 ? -5.576 -4.568 -0.711 1.00 98.31 175 VAL A CA 1
ATOM 1432 C C . VAL A 1 175 ? -5.988 -3.726 -1.902 1.00 98.31 175 VAL A C 1
ATOM 1434 O O . VAL A 1 175 ? -7.050 -3.961 -2.463 1.00 98.31 175 VAL A O 1
ATOM 1437 N N . ALA A 1 176 ? -5.183 -2.739 -2.264 1.00 96.31 176 ALA A N 1
ATOM 1438 C CA . ALA A 1 176 ? -5.509 -1.697 -3.230 1.00 96.31 176 ALA A CA 1
ATOM 1439 C C . ALA A 1 176 ? -4.425 -1.578 -4.300 1.00 96.31 176 ALA A C 1
ATOM 1441 O O . ALA A 1 176 ? -3.327 -2.098 -4.131 1.00 96.31 176 ALA A O 1
ATOM 1442 N N . GLU A 1 177 ? -4.751 -0.892 -5.388 1.00 94.50 177 GLU A N 1
ATOM 1443 C CA . GLU A 1 177 ? -3.791 -0.437 -6.397 1.00 94.50 177 GLU A CA 1
ATOM 1444 C C . GLU A 1 177 ? -4.324 0.856 -7.028 1.00 94.50 177 GLU A C 1
ATOM 1446 O O . GLU A 1 177 ? -5.494 1.179 -6.855 1.00 94.50 177 GLU A O 1
ATOM 1451 N N . ASP A 1 178 ? -3.516 1.544 -7.835 1.00 88.56 178 ASP A N 1
ATOM 1452 C CA . ASP A 1 178 ? -3.945 2.700 -8.638 1.00 88.56 178 ASP A CA 1
ATOM 1453 C C . ASP A 1 178 ? -3.958 2.325 -10.123 1.00 88.56 178 ASP A C 1
ATOM 1455 O O . ASP A 1 178 ? -2.939 2.435 -10.812 1.00 88.56 178 ASP A O 1
ATOM 1459 N N . MET A 1 179 ? -5.100 1.851 -10.624 1.00 94.56 179 MET A N 1
ATOM 1460 C CA . MET A 1 179 ? -5.207 1.302 -11.984 1.00 94.56 179 MET A CA 1
ATOM 1461 C C . MET A 1 179 ? -6.139 2.115 -12.885 1.00 94.56 179 MET A C 1
ATOM 1463 O O . MET A 1 179 ? -5.967 2.089 -14.106 1.00 94.56 179 MET A O 1
ATOM 1467 N N . GLY A 1 180 ? -7.123 2.813 -12.317 1.00 94.06 180 GLY A N 1
ATOM 1468 C CA . GLY A 1 180 ? -8.107 3.599 -13.048 1.00 94.06 180 GLY A CA 1
ATOM 1469 C C . GLY A 1 180 ? -7.624 5.008 -13.391 1.00 94.06 180 GLY A C 1
ATOM 1470 O O . GLY A 1 180 ? -6.967 5.690 -12.612 1.00 94.06 180 GLY A O 1
ATOM 1471 N N . GLY A 1 181 ? -7.966 5.461 -14.592 1.00 93.75 181 GLY A N 1
ATOM 1472 C CA . GLY A 1 181 ? -7.872 6.857 -15.010 1.00 93.75 181 GLY A CA 1
ATOM 1473 C C . GLY A 1 181 ? -9.256 7.502 -15.083 1.00 93.75 181 GLY A C 1
ATOM 1474 O O . GLY A 1 181 ? -10.268 6.888 -14.756 1.00 93.75 181 GLY A O 1
ATOM 1475 N N . GLN A 1 182 ? -9.323 8.747 -15.559 1.00 92.38 182 GLN A N 1
ATOM 1476 C CA . GLN A 1 182 ? -10.586 9.502 -15.626 1.00 92.38 182 GLN A CA 1
ATOM 1477 C C . GLN A 1 182 ? -11.651 8.877 -16.544 1.00 92.38 182 GLN A C 1
ATOM 1479 O O . GLN A 1 182 ? -12.831 9.120 -16.339 1.00 92.38 182 GLN A O 1
ATOM 1484 N N . SER A 1 183 ? -11.255 8.124 -17.576 1.00 93.38 183 SER A N 1
ATOM 1485 C CA . SER A 1 183 ? -12.190 7.571 -18.579 1.00 93.38 183 SER A CA 1
ATOM 1486 C C . SER A 1 183 ? -12.034 6.072 -18.840 1.00 93.38 183 SER A C 1
ATOM 1488 O O . SER A 1 183 ? -12.983 5.427 -19.279 1.00 93.38 183 SER A O 1
ATOM 1490 N N . ASP A 1 184 ? -10.858 5.509 -18.574 1.00 94.00 184 ASP A N 1
ATOM 1491 C CA . ASP A 1 184 ? -10.574 4.075 -18.621 1.00 94.00 184 ASP A CA 1
ATOM 1492 C C . ASP A 1 184 ? -9.324 3.807 -17.765 1.00 94.00 184 ASP A C 1
ATOM 1494 O O . ASP A 1 184 ? -8.755 4.724 -17.167 1.00 94.00 184 ASP A O 1
ATOM 1498 N N . LEU A 1 185 ? -8.880 2.557 -17.729 1.00 96.19 185 LEU A N 1
ATOM 1499 C CA . LEU A 1 185 ? -7.658 2.118 -17.072 1.00 96.19 185 LEU A CA 1
ATOM 1500 C C . LEU A 1 185 ? -6.408 2.839 -17.593 1.00 96.19 185 LEU A C 1
ATOM 1502 O O . LEU A 1 185 ? -6.222 3.001 -18.799 1.00 96.19 185 LEU A O 1
ATOM 1506 N N . MET A 1 186 ? -5.497 3.161 -16.675 1.00 95.62 186 MET A N 1
ATOM 1507 C CA . MET A 1 186 ? -4.137 3.615 -16.990 1.00 95.62 186 MET A CA 1
ATOM 1508 C C . MET A 1 186 ? -3.219 2.452 -17.387 1.00 95.62 186 MET A C 1
ATOM 1510 O O . MET A 1 186 ? -2.228 2.648 -18.084 1.00 95.62 186 MET A O 1
ATOM 1514 N N . ILE A 1 187 ? -3.547 1.230 -16.954 1.00 96.56 187 ILE A N 1
ATOM 1515 C CA . ILE A 1 187 ? -2.770 0.016 -17.214 1.00 96.56 187 ILE A CA 1
ATOM 1516 C C . ILE A 1 187 ? -3.626 -0.962 -18.017 1.00 96.56 187 ILE A C 1
ATOM 1518 O O . ILE A 1 187 ? -4.781 -1.221 -17.681 1.00 96.56 187 ILE A O 1
ATOM 1522 N N . SER A 1 188 ? -3.069 -1.554 -19.078 1.00 96.62 188 SER A N 1
ATOM 1523 C CA . SER A 1 188 ? -3.828 -2.541 -19.853 1.00 96.62 188 SER A CA 1
ATOM 1524 C C . SER A 1 188 ? -4.226 -3.751 -18.983 1.00 96.62 188 SER A C 1
ATOM 1526 O O . SER A 1 188 ? -3.419 -4.207 -18.165 1.00 96.62 188 SER A O 1
ATOM 1528 N N . PRO A 1 189 ? -5.414 -4.355 -19.190 1.00 97.75 189 PRO A N 1
ATOM 1529 C CA . PRO A 1 189 ? -5.836 -5.533 -18.428 1.00 97.75 189 PRO A CA 1
ATOM 1530 C C . PRO A 1 189 ? -4.832 -6.693 -18.465 1.00 97.75 189 PRO A C 1
ATOM 1532 O O . PRO A 1 189 ? -4.703 -7.427 -17.492 1.00 97.75 189 PRO A O 1
ATOM 1535 N N . ALA A 1 190 ? -4.098 -6.855 -19.573 1.00 98.06 190 ALA A N 1
ATOM 1536 C CA . ALA A 1 190 ? -3.058 -7.875 -19.686 1.00 98.06 190 ALA A CA 1
ATOM 1537 C C . ALA A 1 190 ? -1.919 -7.642 -18.679 1.00 98.06 190 ALA A C 1
ATOM 1539 O O . ALA A 1 190 ? -1.531 -8.575 -17.984 1.00 98.06 190 ALA A O 1
ATOM 1540 N N . ARG A 1 191 ? -1.446 -6.396 -18.542 1.00 98.00 191 ARG A N 1
ATOM 1541 C CA . ARG A 1 191 ? -0.379 -6.047 -17.592 1.00 98.00 191 ARG A CA 1
ATOM 1542 C C . ARG A 1 191 ? -0.850 -6.082 -16.141 1.00 98.00 191 ARG A C 1
ATOM 1544 O O . ARG A 1 191 ? -0.107 -6.542 -15.285 1.00 98.00 191 ARG A O 1
ATOM 1551 N N . ILE A 1 192 ? -2.099 -5.707 -15.861 1.00 98.31 192 ILE A N 1
ATOM 1552 C CA . ILE A 1 192 ? -2.691 -5.864 -14.518 1.00 98.31 192 ILE A CA 1
ATOM 1553 C C . ILE A 1 192 ? -2.699 -7.341 -14.100 1.00 98.31 192 ILE A C 1
ATOM 1555 O O . ILE A 1 192 ? -2.293 -7.684 -12.989 1.00 98.31 192 ILE A O 1
ATOM 1559 N N . ARG A 1 193 ? -3.136 -8.227 -15.005 1.00 98.50 193 ARG A N 1
ATOM 1560 C CA . ARG A 1 193 ? -3.167 -9.675 -14.753 1.00 98.50 193 ARG A CA 1
ATOM 1561 C C . ARG A 1 193 ? -1.783 -10.274 -14.545 1.00 98.50 193 ARG A C 1
ATOM 1563 O O . ARG A 1 193 ? -1.664 -11.227 -13.784 1.00 98.50 193 ARG A O 1
ATOM 1570 N N . GLU A 1 194 ? -0.781 -9.740 -15.229 1.00 98.56 194 GLU A N 1
ATOM 1571 C CA . GLU A 1 194 ? 0.603 -10.194 -15.137 1.00 98.56 194 GLU A CA 1
ATOM 1572 C C . GLU A 1 194 ? 1.278 -9.729 -13.842 1.00 98.56 194 GLU A C 1
ATOM 1574 O O . GLU A 1 194 ? 1.826 -10.552 -13.114 1.00 98.56 194 GLU A O 1
ATOM 1579 N N . PHE A 1 195 ? 1.221 -8.431 -13.544 1.00 98.56 195 PHE A N 1
ATOM 1580 C CA . PHE A 1 195 ? 2.082 -7.820 -12.529 1.00 98.56 195 PHE A CA 1
ATOM 1581 C C . PHE A 1 195 ? 1.416 -7.616 -11.168 1.00 98.56 195 PHE A C 1
ATOM 1583 O O . PHE A 1 195 ? 2.097 -7.653 -10.148 1.00 98.56 195 PHE A O 1
ATOM 1590 N N . LEU A 1 196 ? 0.100 -7.388 -11.133 1.00 98.38 196 LEU A N 1
ATOM 1591 C CA . LEU A 1 196 ? -0.594 -6.975 -9.906 1.00 98.38 196 LEU A CA 1
ATOM 1592 C C . LEU A 1 196 ? -1.414 -8.119 -9.316 1.00 98.38 196 LEU A C 1
ATOM 1594 O O . LEU A 1 196 ? -1.258 -8.472 -8.147 1.00 98.38 196 LEU A O 1
ATOM 1598 N N . LEU A 1 197 ? -2.247 -8.763 -10.139 1.00 98.25 197 LEU A N 1
ATOM 1599 C CA . LEU A 1 197 ? -3.173 -9.790 -9.657 1.00 98.25 197 LEU A CA 1
ATOM 1600 C C . LEU A 1 197 ? -2.520 -10.949 -8.894 1.00 98.25 197 LEU A C 1
ATOM 1602 O O . LEU A 1 197 ? -3.114 -11.372 -7.899 1.00 98.25 197 LEU A O 1
ATOM 1606 N N . PRO A 1 198 ? -1.362 -11.506 -9.302 1.00 98.50 198 PRO A N 1
ATOM 1607 C CA . PRO A 1 198 ? -0.764 -12.617 -8.569 1.00 98.50 198 PRO A CA 1
ATOM 1608 C C . PRO A 1 198 ? -0.370 -12.222 -7.142 1.00 98.50 198 PRO A C 1
ATOM 1610 O O . PRO A 1 198 ? -0.677 -12.950 -6.199 1.00 98.50 198 PRO A O 1
ATOM 1613 N N . GLY A 1 199 ? 0.251 -11.050 -6.976 1.00 98.44 199 GLY A N 1
ATOM 1614 C CA . GLY A 1 199 ? 0.630 -10.507 -5.672 1.00 98.44 199 GLY A CA 1
ATOM 1615 C C . GLY A 1 199 ? -0.585 -10.157 -4.816 1.00 98.44 199 GLY A C 1
ATOM 1616 O O . GLY A 1 199 ? -0.675 -10.589 -3.667 1.00 98.44 199 GLY A O 1
ATOM 1617 N N . MET A 1 200 ? -1.576 -9.479 -5.404 1.00 98.62 200 MET A N 1
ATOM 1618 C CA . MET A 1 200 ? -2.834 -9.158 -4.725 1.00 98.62 200 MET A CA 1
ATOM 1619 C C . MET A 1 200 ? -3.518 -10.421 -4.196 1.00 98.62 200 MET A C 1
ATOM 1621 O O . MET A 1 200 ? -3.853 -10.480 -3.019 1.00 98.62 200 MET A O 1
ATOM 1625 N N . LYS A 1 201 ? -3.667 -11.467 -5.023 1.00 98.69 201 LYS A N 1
ATOM 1626 C CA . LYS A 1 201 ? -4.303 -12.735 -4.620 1.00 98.69 201 LYS A CA 1
ATOM 1627 C C . LYS A 1 201 ? -3.632 -13.386 -3.411 1.00 98.69 201 LYS A C 1
ATOM 1629 O O . LYS A 1 201 ? -4.331 -13.966 -2.586 1.00 98.69 201 LYS A O 1
ATOM 1634 N N . ARG A 1 202 ? -2.304 -13.278 -3.278 1.00 98.62 202 ARG A N 1
ATOM 1635 C CA . ARG A 1 202 ? -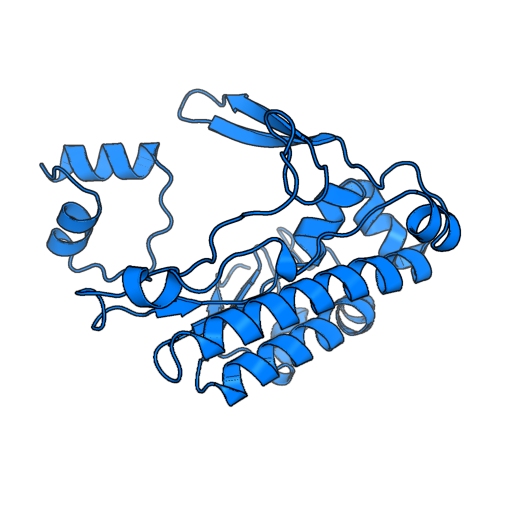1.578 -13.792 -2.104 1.00 98.62 202 ARG A CA 1
ATOM 1636 C C . ARG A 1 202 ? -2.003 -13.066 -0.827 1.00 98.62 202 ARG A C 1
ATOM 1638 O O . ARG A 1 202 ? -2.317 -13.716 0.164 1.00 98.62 202 ARG A O 1
ATOM 1645 N N . VAL A 1 203 ? -2.050 -11.734 -0.857 1.00 98.69 203 VAL A N 1
ATOM 1646 C CA . VAL A 1 203 ? -2.438 -10.919 0.309 1.00 98.69 203 VAL A CA 1
ATOM 1647 C C . VAL A 1 203 ? -3.938 -11.048 0.608 1.00 98.69 203 VAL A C 1
ATOM 1649 O O . VAL A 1 203 ? -4.324 -11.099 1.773 1.00 98.69 203 VAL A O 1
ATOM 1652 N N . ILE A 1 204 ? -4.778 -11.168 -0.427 1.00 98.81 204 ILE A N 1
ATOM 1653 C CA . ILE A 1 204 ? -6.218 -11.451 -0.295 1.00 98.81 204 ILE A CA 1
ATOM 1654 C C . ILE A 1 204 ? -6.437 -12.784 0.417 1.00 98.81 204 ILE A C 1
ATOM 1656 O O . ILE A 1 204 ? -7.161 -12.832 1.408 1.00 98.81 204 ILE A O 1
ATOM 1660 N N . GLY A 1 205 ? -5.769 -13.845 -0.048 1.00 98.69 205 GLY A N 1
ATOM 1661 C CA . GLY A 1 205 ? -5.863 -15.170 0.560 1.00 98.69 205 GLY A CA 1
ATOM 1662 C C . GLY A 1 205 ? -5.492 -15.148 2.041 1.00 98.69 205 GLY A C 1
ATOM 1663 O O . GLY A 1 205 ? -6.247 -15.650 2.865 1.00 98.69 205 GLY A O 1
ATOM 1664 N N . LEU A 1 206 ? -4.398 -14.468 2.393 1.00 98.31 206 LEU A N 1
ATOM 1665 C CA . LEU A 1 206 ? -3.970 -14.306 3.783 1.00 98.31 206 LEU A CA 1
ATOM 1666 C C . LEU A 1 206 ? -5.011 -13.574 4.653 1.00 98.31 206 LEU A C 1
ATOM 1668 O O . LEU A 1 206 ? -5.252 -13.962 5.797 1.00 98.31 206 LEU A O 1
ATOM 1672 N N . ALA A 1 207 ? -5.649 -12.525 4.125 1.00 98.44 207 ALA A N 1
ATOM 1673 C CA . ALA A 1 207 ? -6.719 -11.826 4.836 1.00 98.44 207 ALA A CA 1
ATOM 1674 C C . ALA A 1 207 ? -7.930 -12.747 5.073 1.00 98.44 207 ALA A C 1
ATOM 1676 O O . ALA A 1 207 ? -8.445 -12.818 6.194 1.00 98.44 207 ALA A O 1
ATOM 1677 N N . HIS A 1 208 ? -8.339 -13.504 4.051 1.00 98.69 208 HIS A N 1
ATOM 1678 C CA . HIS A 1 208 ? -9.440 -14.466 4.145 1.00 98.69 208 HIS A CA 1
ATOM 1679 C C . HIS A 1 208 ? -9.139 -15.620 5.107 1.00 98.69 208 HIS A C 1
ATOM 1681 O O . HIS A 1 208 ? -10.017 -16.003 5.879 1.00 98.69 208 HIS A O 1
ATOM 1687 N N . GLU A 1 209 ? -7.907 -16.135 5.130 1.00 98.31 209 GLU A N 1
ATOM 1688 C CA . GLU A 1 209 ? -7.458 -17.156 6.091 1.00 98.31 209 GLU A CA 1
ATOM 1689 C C . GLU A 1 209 ? -7.588 -16.678 7.545 1.00 98.31 209 GLU A C 1
ATOM 1691 O O . GLU A 1 209 ? -7.928 -17.462 8.434 1.00 98.31 209 GLU A O 1
ATOM 1696 N N . ALA A 1 210 ? -7.396 -15.380 7.792 1.00 97.69 210 ALA A N 1
ATOM 1697 C CA . ALA A 1 210 ? -7.612 -14.761 9.099 1.00 97.69 210 ALA A CA 1
ATOM 1698 C C . ALA A 1 210 ? -9.082 -14.384 9.384 1.00 97.69 210 ALA A C 1
ATOM 1700 O O . ALA A 1 210 ? -9.379 -13.846 10.457 1.00 97.69 210 ALA A O 1
ATOM 1701 N N . GLY A 1 211 ? -10.001 -14.664 8.454 1.00 98.00 211 GLY A N 1
ATOM 1702 C CA . GLY A 1 211 ? -11.425 -14.340 8.553 1.00 98.00 211 GLY A CA 1
ATOM 1703 C C . GLY A 1 211 ? -11.760 -12.865 8.312 1.00 98.00 211 GLY A C 1
ATOM 1704 O O . GLY A 1 211 ? -12.846 -12.426 8.692 1.00 98.00 211 GLY A O 1
ATOM 1705 N N . ALA A 1 212 ? -10.842 -12.095 7.722 1.00 98.38 212 ALA A N 1
ATOM 1706 C CA . ALA A 1 212 ? -11.040 -10.686 7.400 1.00 98.38 212 ALA A CA 1
ATOM 1707 C C . ALA A 1 212 ? -11.574 -10.509 5.971 1.00 98.38 212 ALA A C 1
ATOM 1709 O O . ALA A 1 212 ? -11.195 -11.247 5.068 1.00 98.38 212 ALA A O 1
ATOM 1710 N N . TYR A 1 213 ? -12.402 -9.488 5.751 1.00 98.50 213 TYR A N 1
ATOM 1711 C CA . TYR A 1 213 ? -12.818 -9.057 4.414 1.00 98.50 213 TYR A CA 1
ATOM 1712 C C . TYR A 1 213 ? -11.711 -8.260 3.714 1.00 98.50 213 TYR A C 1
ATOM 1714 O O . TYR A 1 213 ? -10.911 -7.576 4.354 1.00 98.50 213 TYR A O 1
ATOM 1722 N N . VAL A 1 214 ? -11.704 -8.246 2.388 1.00 98.62 214 VAL A N 1
ATOM 1723 C CA . VAL A 1 214 ? -10.805 -7.406 1.599 1.00 98.62 214 VAL A CA 1
ATOM 1724 C C . VAL A 1 214 ? -11.524 -6.169 1.087 1.00 98.62 214 VAL A C 1
ATOM 1726 O O . VAL A 1 214 ? -12.444 -6.238 0.270 1.00 98.62 214 VAL A O 1
ATOM 1729 N N .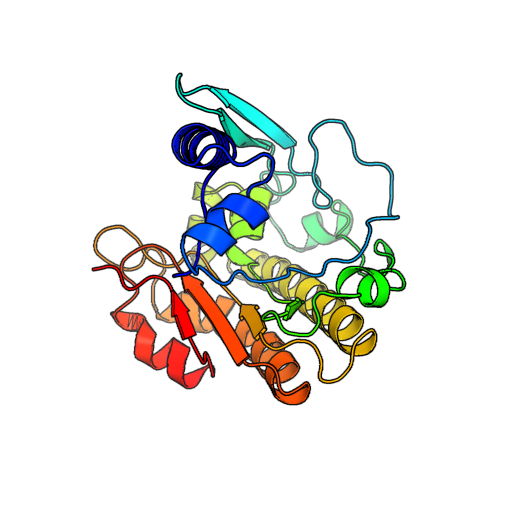 PHE A 1 215 ? -11.031 -5.015 1.529 1.00 97.38 215 PHE A N 1
ATOM 1730 C CA . PHE A 1 215 ? -11.388 -3.711 0.995 1.00 97.38 215 PHE A CA 1
ATOM 1731 C C . PHE A 1 215 ? -10.405 -3.335 -0.115 1.00 97.38 215 PHE A C 1
ATOM 1733 O O . PHE A 1 215 ? -9.228 -3.093 0.163 1.00 97.38 215 PHE A O 1
ATOM 1740 N N . HIS A 1 216 ? -10.892 -3.269 -1.352 1.00 97.44 216 HIS A N 1
ATOM 1741 C CA . HIS A 1 216 ? -10.115 -2.833 -2.503 1.00 97.44 216 HIS A CA 1
ATOM 1742 C C . HIS A 1 216 ? -10.420 -1.386 -2.842 1.00 97.44 216 HIS A C 1
ATOM 1744 O O . HIS A 1 216 ? -11.559 -1.046 -3.174 1.00 97.44 216 HIS A O 1
ATOM 1750 N N . HIS A 1 217 ? -9.383 -0.555 -2.764 1.00 95.38 217 HIS A N 1
ATOM 1751 C CA . HIS A 1 217 ? -9.447 0.812 -3.239 1.00 95.38 217 HIS A CA 1
ATOM 1752 C C . HIS A 1 217 ? -8.790 0.941 -4.614 1.00 95.38 217 HIS A C 1
ATOM 1754 O O . HIS A 1 217 ? -7.725 0.362 -4.832 1.00 95.38 217 HIS A O 1
ATOM 1760 N N . ASN A 1 218 ? -9.434 1.664 -5.527 1.00 93.75 218 ASN A N 1
ATOM 1761 C CA . ASN A 1 218 ? -8.864 2.026 -6.820 1.00 93.75 218 ASN A CA 1
ATOM 1762 C C . ASN A 1 218 ? -9.590 3.251 -7.379 1.00 93.75 218 ASN A C 1
ATOM 1764 O O . ASN A 1 218 ? -10.760 3.154 -7.760 1.00 93.75 218 ASN A O 1
ATOM 1768 N N . ASP A 1 219 ? -8.910 4.391 -7.419 1.00 91.50 219 ASP A N 1
ATOM 1769 C CA . ASP A 1 219 ? -9.459 5.590 -8.043 1.00 91.50 219 ASP A CA 1
ATOM 1770 C C . ASP A 1 219 ? -9.563 5.436 -9.571 1.00 91.50 219 ASP A C 1
ATOM 1772 O O . ASP A 1 219 ? -8.797 4.725 -10.222 1.00 91.50 219 ASP A O 1
ATOM 1776 N N . GLY A 1 220 ? -10.519 6.152 -10.155 1.00 93.44 220 GLY A N 1
ATOM 1777 C CA . GLY A 1 220 ? -10.809 6.194 -11.580 1.00 93.44 220 GLY A CA 1
ATOM 1778 C C . GLY A 1 220 ? -11.736 5.082 -12.078 1.00 93.44 220 GLY A C 1
ATOM 1779 O O . GLY A 1 220 ? -12.368 4.334 -11.331 1.00 93.44 220 GLY A O 1
ATOM 1780 N N . ASN A 1 221 ? -11.852 4.994 -13.401 1.00 94.94 221 ASN A N 1
ATOM 1781 C CA . ASN A 1 221 ? -12.711 4.028 -14.067 1.00 94.94 221 ASN A CA 1
ATOM 1782 C C . ASN A 1 221 ? -12.011 2.666 -14.183 1.00 94.94 221 ASN A C 1
ATOM 1784 O O . ASN A 1 221 ? -11.159 2.445 -15.045 1.00 94.94 221 ASN A O 1
ATOM 1788 N N . VAL A 1 222 ? -12.429 1.726 -13.332 1.00 95.50 222 VAL A N 1
ATOM 1789 C CA . VAL A 1 222 ? -11.934 0.338 -13.308 1.00 95.50 222 VAL A CA 1
ATOM 1790 C C . VAL A 1 222 ? -12.902 -0.679 -13.903 1.00 95.50 222 VAL A C 1
ATOM 1792 O O . VAL A 1 222 ? -12.731 -1.889 -13.739 1.00 95.50 222 VAL A O 1
ATOM 1795 N N . ARG A 1 223 ? -13.943 -0.230 -14.614 1.00 94.81 223 ARG A N 1
ATOM 1796 C CA . ARG A 1 223 ? -15.070 -1.087 -15.022 1.00 94.81 223 ARG A CA 1
ATOM 1797 C C . ARG A 1 223 ? -14.636 -2.364 -15.743 1.00 94.81 223 ARG A C 1
ATOM 1799 O O . ARG A 1 223 ? -15.221 -3.425 -15.527 1.00 94.81 223 ARG A O 1
ATOM 1806 N N . ARG A 1 224 ? -13.607 -2.270 -16.588 1.00 95.38 224 ARG A N 1
ATOM 1807 C CA . ARG A 1 224 ? -13.107 -3.381 -17.413 1.00 95.38 224 ARG A CA 1
ATOM 1808 C C . ARG A 1 224 ? -12.465 -4.513 -16.611 1.00 95.38 224 ARG A C 1
ATOM 1810 O O . ARG A 1 224 ? -12.448 -5.634 -17.108 1.00 95.38 224 ARG A O 1
ATOM 1817 N N . ILE A 1 225 ? -11.960 -4.233 -15.411 1.00 96.50 225 ILE A N 1
ATOM 1818 C CA . ILE A 1 225 ? -11.282 -5.215 -14.548 1.00 96.50 225 ILE A CA 1
ATOM 1819 C C . ILE A 1 225 ? -12.109 -5.598 -13.323 1.00 96.50 225 ILE A C 1
ATOM 1821 O O . ILE A 1 225 ? -11.658 -6.435 -12.552 1.00 96.50 225 ILE A O 1
ATOM 1825 N N . ILE A 1 226 ? -13.321 -5.060 -13.135 1.00 96.50 226 ILE A N 1
ATOM 1826 C CA . ILE A 1 226 ? -14.203 -5.491 -12.034 1.00 96.50 226 ILE A CA 1
ATOM 1827 C C . ILE A 1 226 ? -14.355 -7.025 -12.002 1.00 96.50 226 ILE A C 1
ATOM 1829 O O . ILE A 1 226 ? -14.204 -7.592 -10.921 1.00 96.50 226 ILE A O 1
ATOM 1833 N N . PRO A 1 227 ? -14.574 -7.736 -13.133 1.00 97.62 227 PRO A N 1
ATOM 1834 C CA . PRO A 1 227 ? -14.620 -9.199 -13.113 1.00 97.62 227 PRO A CA 1
ATOM 1835 C C . PRO A 1 227 ? -13.314 -9.844 -12.634 1.00 97.62 227 PRO A C 1
ATOM 1837 O O . PRO A 1 227 ? -13.360 -10.826 -11.897 1.00 97.62 227 PRO A O 1
ATOM 1840 N N . ASP A 1 228 ? -12.160 -9.285 -13.016 1.00 98.12 228 ASP A N 1
ATOM 1841 C CA . ASP A 1 228 ? -10.848 -9.759 -12.566 1.00 98.12 228 ASP A CA 1
ATOM 1842 C C . ASP A 1 228 ? -10.664 -9.529 -11.054 1.00 98.12 228 ASP A C 1
ATOM 1844 O O . ASP A 1 228 ? -10.161 -10.412 -10.363 1.00 98.12 228 ASP A O 1
ATOM 1848 N N . MET A 1 229 ? -11.114 -8.384 -10.524 1.00 97.38 229 MET A N 1
ATOM 1849 C CA . MET A 1 229 ? -11.050 -8.070 -9.090 1.00 97.38 229 MET A CA 1
ATOM 1850 C C . MET A 1 229 ? -11.950 -8.995 -8.266 1.00 97.38 229 MET A C 1
ATOM 1852 O O . MET A 1 229 ? -11.515 -9.549 -7.259 1.00 97.38 229 MET A O 1
ATOM 1856 N N . VAL A 1 230 ? -13.189 -9.222 -8.717 1.00 97.94 230 VAL A N 1
ATOM 1857 C CA . VAL A 1 230 ? -14.114 -10.172 -8.076 1.00 97.94 230 VAL A CA 1
ATOM 1858 C C . VAL A 1 230 ? -13.521 -11.581 -8.096 1.00 97.94 230 VAL A C 1
ATOM 1860 O O . VAL A 1 230 ? -13.523 -12.264 -7.077 1.00 97.94 230 VAL A O 1
ATOM 1863 N N . ALA A 1 231 ? -12.942 -12.005 -9.224 1.00 98.44 231 ALA A N 1
ATOM 1864 C CA . ALA A 1 231 ? -12.265 -13.297 -9.331 1.00 98.44 231 ALA A CA 1
ATOM 1865 C C . ALA A 1 231 ? -10.981 -13.390 -8.485 1.00 98.44 231 ALA A C 1
ATOM 1867 O O . ALA A 1 231 ? -10.551 -14.493 -8.147 1.00 98.44 231 ALA A O 1
ATOM 1868 N N . ALA A 1 232 ? -10.348 -12.261 -8.158 1.00 98.12 232 ALA A N 1
ATOM 1869 C CA . ALA A 1 232 ? -9.227 -12.210 -7.226 1.00 98.12 232 ALA A CA 1
ATOM 1870 C C . ALA A 1 232 ? -9.660 -12.351 -5.761 1.00 98.12 232 ALA A C 1
ATOM 1872 O O . ALA A 1 232 ? -8.819 -12.709 -4.943 1.00 98.12 232 ALA A O 1
ATOM 1873 N N . GLY A 1 233 ? -10.944 -12.137 -5.454 1.00 98.19 233 GLY A N 1
ATOM 1874 C CA . GLY A 1 233 ? -11.514 -12.314 -4.120 1.00 98.19 233 GLY A CA 1
ATOM 1875 C C . GLY A 1 233 ? -11.679 -11.020 -3.325 1.00 98.19 233 GLY A C 1
ATOM 1876 O O . GLY A 1 233 ? -11.687 -11.071 -2.102 1.00 98.19 233 GLY A O 1
ATOM 1877 N N . ILE A 1 234 ? -11.793 -9.854 -3.971 1.00 98.19 234 ILE A N 1
ATOM 1878 C CA . ILE A 1 234 ? -12.158 -8.638 -3.227 1.00 98.19 234 ILE A CA 1
ATOM 1879 C C . ILE A 1 234 ? -13.593 -8.758 -2.690 1.00 98.19 234 ILE A C 1
ATOM 1881 O O . ILE A 1 234 ? -14.475 -9.272 -3.380 1.00 98.19 234 ILE A O 1
ATOM 1885 N N . ASP A 1 235 ? -13.841 -8.236 -1.489 1.00 98.31 235 ASP A N 1
ATOM 1886 C CA . ASP A 1 235 ? -15.171 -8.241 -0.865 1.00 98.31 235 ASP A CA 1
ATOM 1887 C C . ASP A 1 235 ? -15.873 -6.882 -1.003 1.00 98.31 235 ASP A C 1
ATOM 1889 O O . ASP A 1 235 ? -17.099 -6.802 -1.086 1.00 98.31 235 ASP A O 1
ATOM 1893 N N . LEU A 1 236 ? -15.093 -5.796 -1.042 1.00 96.25 236 LEU A N 1
ATOM 1894 C CA . LEU A 1 236 ? -15.581 -4.431 -1.204 1.00 96.25 236 LEU A CA 1
ATOM 1895 C C . LEU A 1 236 ? -14.761 -3.695 -2.264 1.00 96.25 236 LEU A C 1
ATOM 1897 O O . LEU A 1 236 ? -13.534 -3.742 -2.239 1.00 96.25 236 LEU A O 1
ATOM 1901 N N . LEU A 1 237 ? -15.447 -2.964 -3.145 1.00 95.38 237 LEU A N 1
ATOM 1902 C CA . LEU A 1 237 ? -14.842 -2.030 -4.095 1.00 95.38 237 LEU A CA 1
ATOM 1903 C C . LEU A 1 237 ? -15.122 -0.591 -3.654 1.00 95.38 237 LEU A C 1
ATOM 1905 O O . LEU A 1 237 ? -16.274 -0.224 -3.402 1.00 95.38 237 LEU A O 1
ATOM 1909 N N . ASN A 1 238 ? -14.078 0.228 -3.595 1.00 93.00 238 ASN A N 1
ATOM 1910 C CA . ASN A 1 238 ? -14.159 1.638 -3.259 1.00 93.00 238 ASN A CA 1
ATOM 1911 C C . ASN A 1 238 ? -13.206 2.471 -4.136 1.00 93.00 238 ASN A C 1
ATOM 1913 O O . ASN A 1 238 ? -12.068 2.082 -4.320 1.00 93.00 238 ASN A O 1
ATOM 1917 N N . PRO A 1 239 ? -13.608 3.650 -4.611 1.00 91.00 239 PRO A N 1
ATOM 1918 C CA . PRO A 1 239 ? -14.983 4.065 -4.859 1.00 91.00 239 PRO A CA 1
ATOM 1919 C C . PRO A 1 239 ? -15.589 3.320 -6.066 1.00 91.00 239 PRO A C 1
ATOM 1921 O O . PRO A 1 239 ? -14.963 2.479 -6.703 1.00 91.00 239 PRO A O 1
ATOM 1924 N N . ILE A 1 240 ? -16.844 3.638 -6.390 1.00 86.25 240 ILE A N 1
ATOM 1925 C CA . ILE A 1 240 ? -17.401 3.363 -7.718 1.00 86.25 240 ILE A CA 1
ATOM 1926 C C . ILE A 1 240 ? -17.344 4.680 -8.492 1.00 86.25 240 ILE A C 1
ATOM 1928 O O . ILE A 1 240 ? -18.066 5.622 -8.158 1.00 86.25 240 ILE A O 1
ATOM 1932 N N . GLN A 1 241 ? -16.475 4.742 -9.497 1.00 84.75 241 GLN A N 1
ATOM 1933 C CA . GLN A 1 241 ? -16.256 5.900 -10.366 1.00 84.75 241 GLN A CA 1
ATOM 1934 C C . GLN A 1 241 ? -16.363 5.466 -11.837 1.00 84.75 241 GLN A C 1
ATOM 1936 O O . GLN A 1 241 ? -16.071 4.314 -12.173 1.00 84.75 241 GLN A O 1
ATOM 1941 N N . TRP A 1 242 ? -16.849 6.365 -12.697 1.00 78.25 242 TRP A N 1
ATOM 1942 C CA . TRP A 1 242 ? -17.155 6.108 -14.109 1.00 78.25 242 TRP A CA 1
ATOM 1943 C C . TRP A 1 242 ? -16.599 7.210 -14.994 1.00 78.25 242 TRP A C 1
ATOM 1945 O O . TRP A 1 242 ? -16.780 8.386 -14.605 1.00 78.25 242 TRP A O 1
#

pLDDT: mean 96.0, std 3.79, range [66.62, 98.81]